Protein AF-A0A6G7VDX1-F1 (afdb_monomer_lite)

InterPro domains:
  IPR004640 Co-chaperone Hsc20 [PTHR14021] (3-166)
  IPR009073 Co-chaperone HscB, C-terminal oligomerisation domain [PF07743] (92-165)
  IPR036386 HscB, C-terminal domain superfamily [G3DSA:1.20.1280.20] (88-173)
  IPR036386 HscB, C-terminal domain superfamily [SSF47144] (92-167)
  IPR036869 Chaperone J-domain superfamily [G3DSA:1.10.287.110] (3-76)
  IPR036869 Chaperone J-domain superfamily [SSF46565] (4-72)

pLDDT: mean 74.27, std 23.2, range [27.19, 95.81]

Radius of gyration: 24.1 Å; chains: 1; bounding box: 50×83×62 Å

Organism: NCBI:txid2699430

Secondary structure (DSSP, 8-state):
----HHHHTTPPSSS---HHHHHHHHHHHHHHHHHHHTT---HHHHHHHHHHHHHHHHHHSHHHHHHHHHHHHHHTT--------S-TTHHHHHHHHHHHHHHHHHTSSSHHHHHHHHHHHHHHHHHHHHHHHHHHHTS--HHHHHHHHHHHHHHHHHHHHHHHHHHHHHHHTT--TT------S----SS----PPPTTGGGTGGGG-----------------

Foldseek 3Di:
DDDALCVLLVHDQFLDDDLVSLVVSLVVVLVVLVVVVVVDDDPVSVVVNVVSVVSSLLNNASLSSLVSSQVVCVVVVLDLDPPPPDDVCPVVVLVVVLVVQLVVLCPDPDSLVSLVVVLVVLLVVLLVLSVLLNVLRVDSHSVSSVVNVVSSVVNVSSVVSNVVSVVVSCVVVVVPPVCPDPPPHDPSDPDDPDDDDDPPVVVVPVPDDDDPDDDDDDDDDDDDD

Sequence (225 aa):
MCNNHFERFGLPVGFAIDDGLLTERYRTLVDAVRAEFARGEDDELVRALAQIDEAYRTLLDPLARAEYLFELYEAQGLSAQKGCDEPPGASLIEEMERQETLVAATNRSDPHAALSEFMTRLAERGAALDKTLHQLFADPSPHNLRAARAVVRQLQMLARCRREAEGRQAETLGVGTACRVAVAQVDWQVGSDAGLPGNEDCRAMIRGQPSINIAPKAGRGNASH

Structure (mmCIF, N/CA/C/O backbone):
data_AF-A0A6G7VDX1-F1
#
_entry.id   AF-A0A6G7VDX1-F1
#
loop_
_atom_site.group_PDB
_atom_site.id
_atom_site.type_symbol
_atom_site.label_atom_id
_atom_site.label_alt_id
_atom_site.label_comp_id
_atom_site.label_asym_id
_atom_site.label_entity_id
_atom_site.label_seq_id
_atom_site.pdbx_PDB_ins_code
_atom_site.Cartn_x
_atom_site.Cartn_y
_atom_site.Cartn_z
_atom_site.occupancy
_atom_site.B_iso_or_equiv
_atom_site.auth_seq_id
_atom_site.auth_comp_id
_atom_site.auth_asym_id
_atom_site.auth_atom_id
_atom_site.pdbx_PDB_model_num
ATOM 1 N N . MET A 1 1 ? -11.050 7.742 24.412 1.00 37.81 1 MET A N 1
ATOM 2 C CA . MET A 1 1 ? -10.540 6.363 24.269 1.00 37.81 1 MET A CA 1
ATOM 3 C C . MET A 1 1 ? -9.982 6.232 22.867 1.00 37.81 1 MET A C 1
ATOM 5 O O . MET A 1 1 ? -10.650 6.636 21.924 1.00 37.81 1 MET A O 1
ATOM 9 N N . CYS A 1 2 ? -8.730 5.806 22.743 1.00 47.00 2 CYS A N 1
ATOM 10 C CA . CYS A 1 2 ? -8.021 5.744 21.470 1.00 47.00 2 CYS A CA 1
ATOM 11 C C . CYS A 1 2 ? -8.414 4.447 20.755 1.00 47.00 2 CYS A C 1
ATOM 13 O O . CYS A 1 2 ? -7.697 3.458 20.862 1.00 47.00 2 CYS A O 1
ATOM 15 N N . ASN A 1 3 ? -9.580 4.429 20.102 1.00 72.56 3 ASN A N 1
ATOM 16 C CA . ASN A 1 3 ? -9.969 3.285 19.278 1.00 72.56 3 ASN A CA 1
ATOM 17 C C . ASN A 1 3 ? -8.951 3.105 18.151 1.00 72.56 3 ASN A C 1
ATOM 19 O O . ASN A 1 3 ? -8.556 4.079 17.497 1.00 72.56 3 ASN A O 1
ATOM 23 N N . ASN A 1 4 ? -8.562 1.855 17.931 1.00 88.88 4 ASN A N 1
ATOM 24 C CA . ASN A 1 4 ? -7.742 1.437 16.801 1.00 88.88 4 ASN A CA 1
ATOM 25 C C . ASN A 1 4 ? -8.390 1.905 15.474 1.00 88.88 4 ASN A C 1
ATOM 27 O O . ASN A 1 4 ? -9.613 2.051 15.398 1.00 88.88 4 ASN A O 1
ATOM 31 N N . HIS A 1 5 ? -7.602 2.157 14.421 1.00 93.06 5 HIS A N 1
ATOM 32 C CA . HIS A 1 5 ? -8.123 2.531 13.100 1.00 93.06 5 HIS A CA 1
ATOM 33 C C . HIS A 1 5 ? -9.212 1.565 12.603 1.00 93.06 5 HIS A C 1
ATOM 35 O O . HIS A 1 5 ? -10.245 2.025 12.122 1.00 93.06 5 HIS A O 1
ATOM 41 N N . PHE A 1 6 ? -9.048 0.251 12.793 1.00 93.56 6 PHE A N 1
ATOM 42 C CA . PHE A 1 6 ? -10.060 -0.743 12.410 1.00 93.56 6 PHE A CA 1
ATOM 43 C C . PHE A 1 6 ? -11.369 -0.567 13.190 1.00 93.56 6 PHE A C 1
ATOM 45 O O . PHE A 1 6 ? -12.447 -0.513 12.601 1.00 93.56 6 PHE A O 1
ATOM 52 N N . GLU A 1 7 ? -11.279 -0.397 14.510 1.00 92.44 7 GLU A N 1
ATOM 53 C CA . GLU A 1 7 ? -12.436 -0.199 15.390 1.00 92.44 7 GLU A CA 1
ATOM 54 C C . GLU A 1 7 ? -13.182 1.098 15.075 1.00 92.44 7 GLU A C 1
ATOM 56 O O . GLU A 1 7 ? -14.409 1.136 15.152 1.00 92.44 7 GLU A O 1
ATOM 61 N N . ARG A 1 8 ? -12.460 2.156 14.682 1.00 90.88 8 ARG A N 1
ATOM 62 C CA . ARG A 1 8 ? -13.053 3.439 14.279 1.00 90.88 8 ARG A CA 1
ATOM 63 C C . ARG A 1 8 ? -13.998 3.280 13.091 1.00 90.88 8 ARG A C 1
ATOM 65 O O . ARG A 1 8 ? -15.048 3.914 13.066 1.00 90.88 8 ARG A O 1
ATOM 72 N N . PHE A 1 9 ? -13.648 2.416 12.144 1.00 92.69 9 PHE A N 1
ATOM 73 C CA . PHE A 1 9 ? -14.517 2.072 11.025 1.00 92.69 9 PHE A CA 1
ATOM 74 C C . PHE A 1 9 ? -15.334 0.808 11.287 1.00 92.69 9 PHE A C 1
ATOM 76 O O . PHE A 1 9 ? -15.964 0.332 10.361 1.00 92.69 9 PHE A O 1
ATOM 83 N N . GLY A 1 10 ? -15.336 0.220 12.488 1.00 91.12 10 GLY A N 1
ATOM 84 C CA . GLY A 1 10 ? -16.047 -1.031 12.787 1.00 91.12 10 GLY A CA 1
ATOM 85 C C . GLY A 1 10 ? -15.623 -2.233 11.927 1.00 91.12 10 GLY A C 1
ATOM 86 O O . GLY A 1 10 ? -16.443 -3.116 11.660 1.00 91.12 10 GLY A O 1
ATOM 87 N N . LEU A 1 11 ? -14.402 -2.227 11.390 1.00 92.88 11 LEU A N 1
ATOM 88 C CA . LEU A 1 11 ? -13.858 -3.289 10.542 1.00 92.88 11 LEU A CA 1
ATOM 89 C C . LEU A 1 11 ? -13.135 -4.342 11.397 1.00 92.88 11 LEU A C 1
ATOM 91 O O . LEU A 1 11 ? -12.590 -4.000 12.449 1.00 92.88 11 LEU A O 1
ATOM 95 N N . PRO A 1 12 ? -13.106 -5.617 10.967 1.00 92.19 12 PRO A N 1
ATOM 96 C CA . PRO A 1 12 ? -12.268 -6.616 11.617 1.00 92.19 12 PRO A CA 1
ATOM 97 C C . PRO A 1 12 ? -10.788 -6.249 11.451 1.00 92.19 12 PRO A C 1
ATOM 99 O O . PRO A 1 12 ? -10.371 -5.775 10.395 1.00 92.19 12 PRO A O 1
ATOM 102 N N . VAL A 1 13 ? -9.989 -6.486 12.493 1.00 92.31 13 VAL A N 1
ATOM 103 C CA . VAL A 1 13 ? -8.534 -6.299 12.427 1.00 92.31 13 VAL A CA 1
ATOM 104 C C . VAL A 1 13 ? -7.948 -7.367 11.508 1.00 92.31 13 VAL A C 1
ATOM 106 O O . VAL A 1 13 ? -8.054 -8.559 11.789 1.00 92.31 13 VAL A O 1
ATOM 109 N N . GLY A 1 14 ? -7.329 -6.940 10.411 1.00 92.44 14 GLY A N 1
ATOM 110 C CA . GLY A 1 14 ? -6.733 -7.844 9.437 1.00 92.44 14 GLY A CA 1
ATOM 111 C C . GLY A 1 14 ? -6.180 -7.108 8.225 1.00 92.44 14 GLY A C 1
ATOM 112 O O . GLY A 1 14 ? -6.467 -5.934 8.003 1.00 92.44 14 GLY A O 1
ATOM 113 N N . PHE A 1 15 ? -5.358 -7.801 7.439 1.00 93.88 15 PHE A N 1
ATOM 114 C CA . PHE A 1 15 ? -4.790 -7.226 6.218 1.00 93.88 15 PHE A CA 1
ATOM 115 C C . PHE A 1 15 ? -5.804 -7.207 5.067 1.00 93.88 15 PHE A C 1
ATOM 117 O O . PHE A 1 15 ? -5.880 -6.235 4.316 1.00 93.88 15 PHE A O 1
ATOM 124 N N . ALA A 1 16 ? -6.618 -8.261 4.959 1.00 92.94 16 ALA A N 1
ATOM 125 C CA . ALA A 1 16 ? -7.735 -8.315 4.027 1.00 92.94 16 ALA A CA 1
ATOM 126 C C . ALA A 1 16 ? -8.903 -7.480 4.570 1.00 92.94 16 ALA A C 1
ATOM 128 O O . ALA A 1 16 ? -9.555 -7.880 5.536 1.00 92.94 16 ALA A O 1
ATOM 129 N N . ILE A 1 17 ? -9.156 -6.331 3.944 1.00 91.69 17 ILE A N 1
ATOM 130 C CA . ILE A 1 17 ? -10.327 -5.491 4.207 1.00 91.69 17 ILE A CA 1
ATOM 131 C C . ILE A 1 17 ? -11.097 -5.275 2.906 1.00 91.69 17 ILE A C 1
ATOM 133 O O . ILE A 1 17 ? -10.541 -5.405 1.818 1.00 91.69 17 ILE A O 1
ATOM 137 N N . ASP A 1 18 ? -12.373 -4.939 3.040 1.00 92.19 18 ASP A N 1
ATOM 138 C CA . ASP A 1 18 ? -13.199 -4.478 1.931 1.00 92.19 18 ASP A CA 1
ATOM 139 C C . ASP A 1 18 ? -13.019 -2.960 1.780 1.00 92.19 18 ASP A C 1
ATOM 141 O O . ASP A 1 18 ? -13.504 -2.184 2.610 1.00 92.19 18 ASP A O 1
ATOM 145 N N . ASP A 1 19 ? -12.285 -2.543 0.746 1.00 90.56 19 ASP A N 1
ATOM 146 C CA . ASP A 1 19 ? -12.008 -1.128 0.480 1.00 90.56 19 ASP A CA 1
ATOM 147 C C . ASP A 1 19 ? -13.299 -0.343 0.177 1.00 90.56 19 ASP A C 1
ATOM 149 O O . ASP A 1 19 ? -13.426 0.816 0.572 1.00 90.56 19 ASP A O 1
ATOM 153 N N . GLY A 1 20 ? -14.295 -0.976 -0.456 1.00 93.00 20 GLY A N 1
ATOM 154 C CA . GLY A 1 20 ? -15.589 -0.353 -0.739 1.00 93.00 20 GLY A CA 1
ATOM 155 C C . GLY A 1 20 ? -16.350 -0.038 0.547 1.00 93.00 20 GLY A C 1
ATOM 156 O O . GLY A 1 20 ? -16.821 1.087 0.742 1.00 93.00 20 GLY A O 1
ATOM 157 N N . LEU A 1 21 ? -16.387 -1.003 1.468 1.00 93.88 21 LEU A N 1
ATOM 158 C CA . LEU A 1 21 ? -16.965 -0.816 2.798 1.00 93.88 21 LEU A CA 1
ATOM 159 C C . LEU A 1 21 ? -16.190 0.227 3.618 1.00 93.88 21 LEU A C 1
ATOM 161 O O . LEU A 1 21 ? -16.799 1.037 4.319 1.00 93.88 21 LEU A O 1
ATOM 165 N N . LEU A 1 22 ? -14.854 0.244 3.536 1.00 94.38 22 LEU A N 1
ATOM 166 C CA . LEU A 1 22 ? -14.030 1.266 4.189 1.00 94.38 22 LEU A CA 1
ATOM 167 C C . LEU A 1 22 ? -14.395 2.670 3.686 1.00 94.38 22 LEU A C 1
ATOM 169 O O . LEU A 1 22 ? -14.627 3.570 4.498 1.00 94.38 22 LEU A O 1
ATOM 173 N N . THR A 1 23 ? -14.488 2.861 2.367 1.00 94.56 23 THR A N 1
ATOM 174 C CA . THR A 1 23 ? -14.855 4.148 1.761 1.00 94.56 23 THR A CA 1
ATOM 175 C C . THR A 1 23 ? -16.269 4.580 2.151 1.00 94.56 23 THR A C 1
ATOM 177 O O . THR A 1 23 ? -16.478 5.750 2.480 1.00 94.56 23 THR A O 1
ATOM 180 N N . GLU A 1 24 ? -17.242 3.667 2.172 1.00 95.81 24 GLU A N 1
ATOM 181 C CA . GLU A 1 24 ? -18.610 3.963 2.619 1.00 95.81 24 GLU A CA 1
ATOM 182 C C . GLU A 1 24 ? -18.636 4.471 4.072 1.00 95.81 24 GLU A C 1
ATOM 184 O O . GLU A 1 24 ? -19.228 5.515 4.381 1.00 95.81 24 GLU A O 1
ATOM 189 N N . ARG A 1 25 ? -17.942 3.763 4.970 1.00 94.62 25 ARG A N 1
ATOM 190 C CA . ARG A 1 25 ? -17.885 4.106 6.397 1.00 94.62 25 ARG A CA 1
ATOM 191 C C . ARG A 1 25 ? -17.124 5.402 6.649 1.00 94.62 25 ARG A C 1
ATOM 193 O O . ARG A 1 25 ? -17.542 6.194 7.491 1.00 94.62 25 ARG A O 1
ATOM 200 N N . TYR A 1 26 ? -16.060 5.654 5.890 1.00 94.81 26 TYR A N 1
ATOM 201 C CA . TYR A 1 26 ? -15.339 6.924 5.913 1.00 94.81 26 TYR A CA 1
ATOM 202 C C . TYR A 1 26 ? -16.252 8.103 5.566 1.00 94.81 26 TYR A C 1
ATOM 204 O O . TYR A 1 26 ? -16.331 9.057 6.340 1.00 94.81 26 TYR A O 1
ATOM 212 N N . ARG A 1 27 ? -16.998 8.020 4.456 1.00 94.69 27 ARG A N 1
ATOM 213 C CA . ARG A 1 27 ? -17.913 9.093 4.027 1.00 94.69 27 ARG A CA 1
ATOM 214 C C . ARG A 1 27 ? -18.982 9.369 5.078 1.00 94.69 27 ARG A C 1
ATOM 216 O O . ARG A 1 27 ? -19.164 10.516 5.470 1.00 94.69 27 ARG A O 1
ATOM 223 N N . THR A 1 28 ? -19.600 8.312 5.603 1.00 94.19 28 THR A N 1
ATOM 224 C CA . THR A 1 28 ? -20.625 8.412 6.654 1.00 94.19 28 THR A CA 1
ATOM 225 C C . THR A 1 28 ? -20.100 9.131 7.903 1.00 94.19 28 THR A C 1
ATOM 227 O O . THR A 1 28 ? -20.775 10.004 8.449 1.00 94.19 28 THR A O 1
ATOM 230 N N . LEU A 1 29 ? -18.882 8.802 8.349 1.00 92.25 29 LEU A N 1
ATOM 231 C CA . LEU A 1 29 ? -18.254 9.443 9.509 1.00 92.25 29 LEU A CA 1
ATOM 232 C C . LEU A 1 29 ? -17.898 10.910 9.246 1.00 92.25 29 LEU A C 1
ATOM 234 O O . LEU A 1 29 ? -18.160 11.763 10.093 1.00 92.25 29 LEU A O 1
ATOM 238 N N . VAL A 1 30 ? -17.319 11.217 8.083 1.00 92.56 30 VAL A N 1
ATOM 239 C CA . VAL A 1 30 ? -16.964 12.593 7.712 1.00 92.56 30 VAL A CA 1
ATOM 240 C C . VAL A 1 30 ? -18.208 13.472 7.604 1.00 92.56 30 VAL A C 1
ATOM 242 O O . VAL A 1 30 ? -18.195 14.594 8.108 1.00 92.56 30 VAL A O 1
ATOM 245 N N . ASP A 1 31 ? -19.290 12.972 7.005 1.00 92.06 31 ASP A N 1
ATOM 246 C CA . ASP A 1 31 ? -20.542 13.717 6.860 1.00 92.06 31 ASP A CA 1
ATOM 247 C C . ASP A 1 31 ? -21.194 14.007 8.218 1.00 92.06 31 ASP A C 1
ATOM 249 O O . ASP A 1 31 ? -21.654 15.127 8.449 1.00 92.06 31 ASP A O 1
ATOM 253 N N . ALA A 1 32 ? -21.157 13.052 9.153 1.00 90.25 32 ALA A N 1
ATOM 254 C CA . ALA A 1 32 ? -21.626 13.270 10.520 1.00 90.25 32 ALA A CA 1
ATOM 255 C C . ALA A 1 32 ? -20.833 14.383 11.227 1.00 90.25 32 ALA A C 1
ATOM 257 O O . ALA A 1 32 ? -21.425 15.298 11.796 1.00 90.25 32 ALA A O 1
ATOM 258 N N . VAL A 1 33 ? -19.497 14.359 11.144 1.00 88.12 33 VAL A N 1
ATOM 259 C CA . VAL A 1 33 ? -18.650 15.389 11.774 1.00 88.12 33 VAL A CA 1
ATOM 260 C C . VAL A 1 33 ? -18.827 16.753 11.094 1.00 88.12 33 VAL A C 1
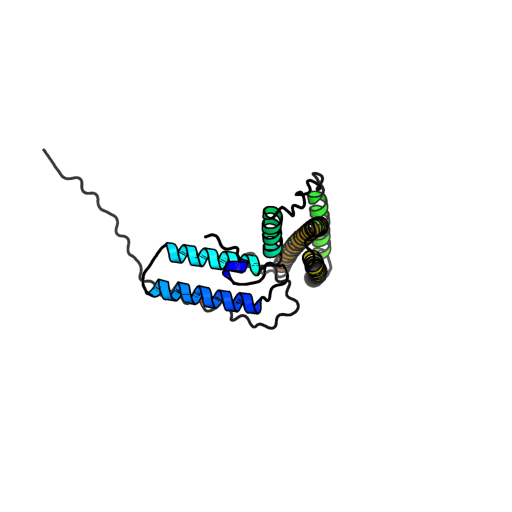ATOM 262 O O . VAL A 1 33 ? -18.902 17.775 11.774 1.00 88.12 33 VAL A O 1
ATOM 265 N N . ARG A 1 34 ? -18.961 16.794 9.762 1.00 86.12 34 ARG A N 1
ATOM 266 C CA . ARG A 1 34 ? -19.257 18.030 9.014 1.00 86.12 34 ARG A CA 1
ATOM 267 C C . ARG A 1 34 ? -20.621 18.623 9.371 1.00 86.12 34 ARG A C 1
ATOM 269 O O . ARG A 1 34 ? -20.750 19.843 9.429 1.00 86.12 34 ARG A O 1
ATOM 276 N N . ALA A 1 35 ? -21.630 17.792 9.622 1.00 87.62 35 ALA A N 1
ATOM 277 C CA . ALA A 1 35 ? -22.936 18.265 10.071 1.00 87.62 35 ALA A CA 1
ATOM 278 C C . ALA A 1 35 ? -22.863 18.919 11.464 1.00 87.62 35 ALA A C 1
ATOM 280 O O . ALA A 1 35 ? -23.539 19.921 11.698 1.00 87.62 35 ALA A O 1
ATOM 281 N N . GLU A 1 36 ? -22.012 18.410 12.362 1.00 84.12 36 GLU A N 1
ATOM 282 C CA . GLU A 1 36 ? -21.755 19.047 13.663 1.00 84.12 36 GLU A CA 1
ATOM 283 C C . GLU A 1 36 ? -20.999 20.375 13.519 1.00 84.12 36 GLU A C 1
ATOM 285 O O . GLU A 1 36 ? -21.343 21.341 14.195 1.00 84.12 36 GLU A O 1
ATOM 290 N N . PHE A 1 37 ? -20.062 20.485 12.571 1.00 79.31 37 PHE A N 1
ATOM 291 C CA . PHE A 1 37 ? -19.400 21.760 12.248 1.00 79.31 37 PHE A CA 1
ATOM 292 C C . PHE A 1 37 ? -20.383 22.869 11.858 1.00 79.31 37 PHE A C 1
ATOM 294 O O . PHE A 1 37 ? -20.173 24.035 12.180 1.00 79.31 37 PHE A O 1
ATOM 301 N N . ALA A 1 38 ? -21.481 22.526 11.179 1.00 76.06 38 ALA A N 1
ATOM 302 C CA . ALA A 1 38 ? -22.504 23.506 10.817 1.00 76.06 38 ALA A CA 1
ATOM 303 C C . ALA A 1 38 ? -23.259 24.066 12.041 1.00 76.06 38 ALA A C 1
ATOM 305 O O . ALA A 1 38 ? -23.943 25.084 11.924 1.00 76.06 38 ALA A O 1
ATOM 306 N N . ARG A 1 39 ? -23.148 23.419 13.212 1.00 77.50 39 ARG A N 1
ATOM 307 C CA . ARG A 1 39 ? -23.747 23.860 14.482 1.00 77.50 39 ARG A CA 1
ATOM 308 C C . ARG A 1 39 ? -22.812 24.748 15.315 1.00 77.50 39 ARG A C 1
ATOM 310 O O . ARG A 1 39 ? -23.289 25.372 16.261 1.00 77.50 39 ARG A O 1
ATOM 317 N N . GLY A 1 40 ? -21.529 24.844 14.956 1.00 73.94 40 GLY A N 1
ATOM 318 C CA . GLY A 1 40 ? -20.529 25.703 15.595 1.00 73.94 40 GLY A CA 1
ATOM 319 C C . GLY A 1 40 ? -19.097 25.329 15.194 1.00 73.94 40 GLY A C 1
ATOM 320 O O . GLY A 1 40 ? -18.815 24.173 14.885 1.00 73.94 40 GLY A O 1
ATOM 321 N N . GLU A 1 41 ? -18.186 26.304 15.197 1.00 68.94 41 GLU A N 1
ATOM 322 C CA . GLU A 1 41 ? -16.758 26.058 14.961 1.00 68.94 41 GLU A CA 1
ATOM 323 C C . GLU A 1 41 ? -16.090 25.558 16.248 1.00 68.94 41 GLU A C 1
ATOM 325 O O . GLU A 1 41 ? -16.123 26.239 17.274 1.00 68.94 41 GLU A O 1
ATOM 330 N N . ASP A 1 42 ? -15.484 24.370 16.185 1.00 82.12 42 ASP A N 1
ATOM 331 C CA . ASP A 1 42 ? -14.775 23.751 17.304 1.00 82.12 42 ASP A CA 1
ATOM 332 C C . ASP A 1 42 ? -13.471 23.098 16.815 1.00 82.12 42 ASP A C 1
ATOM 334 O O . ASP A 1 42 ? -13.465 22.256 15.908 1.00 82.12 42 ASP A O 1
ATOM 338 N N . ASP A 1 43 ? -12.350 23.473 17.434 1.00 83.81 43 ASP A N 1
ATOM 339 C CA . ASP A 1 43 ? -11.030 22.890 17.178 1.00 83.81 43 ASP A CA 1
ATOM 340 C C . ASP A 1 43 ? -11.006 21.368 17.420 1.00 83.81 43 ASP A C 1
ATOM 342 O O . ASP A 1 43 ? -10.197 20.647 16.826 1.00 83.81 43 ASP A O 1
ATOM 346 N N . GLU A 1 44 ? -11.877 20.847 18.289 1.00 84.75 44 GLU A N 1
ATOM 347 C CA . GLU A 1 44 ? -12.035 19.409 18.513 1.00 84.75 44 GLU A CA 1
ATOM 348 C C . GLU A 1 44 ? -12.555 18.681 17.274 1.00 84.75 44 GLU A C 1
ATOM 350 O O . GLU A 1 44 ? -12.053 17.600 16.950 1.00 84.75 44 GLU A O 1
ATOM 355 N N . LEU A 1 45 ? -13.483 19.285 16.531 1.00 85.62 45 LEU A N 1
ATOM 356 C CA . LEU A 1 45 ? -14.032 18.689 15.315 1.00 85.62 45 LEU A CA 1
ATOM 357 C C . LEU A 1 45 ? -12.988 18.663 14.187 1.00 85.62 45 LEU A C 1
ATOM 359 O O . LEU A 1 45 ? -12.914 17.683 13.441 1.00 85.62 45 LEU A O 1
ATOM 363 N N . VAL A 1 46 ? -12.115 19.679 14.098 1.00 87.38 46 VAL A N 1
ATOM 364 C CA . VAL A 1 46 ? -10.996 19.693 13.130 1.00 87.38 46 VAL A CA 1
ATOM 365 C C . V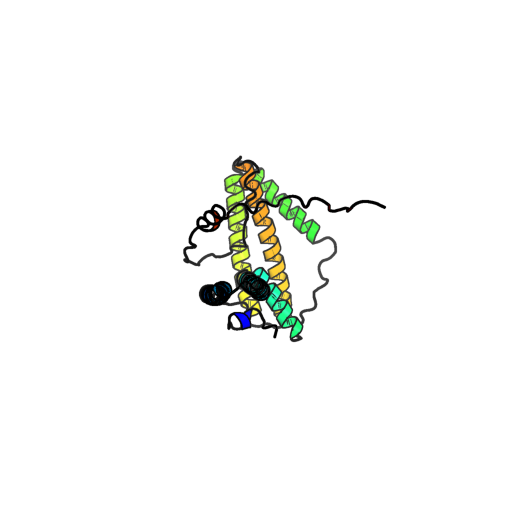AL A 1 46 ? -10.044 18.536 13.427 1.00 87.38 46 VAL A C 1
ATOM 367 O O . VAL A 1 46 ? -9.674 17.773 12.531 1.00 87.38 46 VAL A O 1
ATOM 370 N N . ARG A 1 47 ? -9.673 18.370 14.704 1.00 89.19 47 ARG A N 1
ATOM 371 C CA . ARG A 1 47 ? -8.821 17.258 15.149 1.00 89.19 47 ARG A CA 1
ATOM 372 C C . ARG A 1 47 ? -9.475 15.904 14.880 1.00 89.19 47 ARG A C 1
ATOM 374 O O . ARG A 1 47 ? -8.782 14.975 14.469 1.00 89.19 47 ARG A O 1
ATOM 381 N N . ALA A 1 48 ? -10.787 15.785 15.076 1.00 87.88 48 ALA A N 1
ATOM 382 C CA . ALA A 1 48 ? -11.523 14.556 14.802 1.00 87.88 48 ALA A CA 1
ATOM 383 C C . ALA A 1 48 ? -11.474 14.178 13.313 1.00 87.88 48 ALA A C 1
ATOM 385 O O . ALA A 1 48 ? -11.136 13.034 13.001 1.00 87.88 48 ALA A O 1
ATOM 386 N N . LEU A 1 49 ? -11.728 15.130 12.404 1.00 89.94 49 LEU A N 1
ATOM 387 C CA . LEU A 1 49 ? -11.620 14.911 10.955 1.00 89.94 49 LEU A CA 1
ATOM 388 C C . LEU A 1 49 ? -10.211 14.476 10.551 1.00 89.94 49 LEU A C 1
ATOM 390 O O . LEU A 1 49 ? -10.065 13.483 9.845 1.00 89.94 49 LEU A O 1
ATOM 394 N N . ALA A 1 50 ? -9.176 15.153 11.057 1.00 90.75 50 ALA A N 1
ATOM 395 C CA . ALA A 1 50 ? -7.791 14.793 10.760 1.00 90.75 50 ALA A CA 1
ATOM 396 C C . ALA A 1 50 ? -7.459 13.351 11.188 1.00 90.75 50 ALA A C 1
ATOM 398 O O . ALA A 1 50 ? -6.804 12.620 10.451 1.00 90.75 50 ALA A O 1
ATOM 399 N N . GLN A 1 51 ? -7.951 12.908 12.349 1.00 91.00 51 GLN A N 1
ATOM 400 C CA . GLN A 1 51 ? -7.756 11.527 12.799 1.00 91.00 51 GLN A CA 1
ATOM 401 C C . GLN A 1 51 ? -8.556 10.502 11.977 1.00 91.00 51 GLN A C 1
ATOM 403 O O . GLN A 1 51 ? -8.117 9.362 11.841 1.00 91.00 51 GLN A O 1
ATOM 408 N N . ILE A 1 52 ? -9.748 10.862 11.483 1.00 92.38 52 ILE A N 1
ATOM 409 C CA . ILE A 1 52 ? -10.541 9.996 10.593 1.00 92.38 52 ILE A CA 1
ATOM 410 C C . ILE A 1 52 ? -9.821 9.843 9.251 1.00 92.38 52 ILE A C 1
ATOM 412 O O . ILE A 1 52 ? -9.672 8.722 8.773 1.00 92.38 52 ILE A O 1
ATOM 416 N N . ASP A 1 53 ? -9.335 10.947 8.685 1.00 93.44 53 ASP A N 1
ATOM 417 C CA . ASP A 1 53 ? -8.563 10.958 7.444 1.00 93.44 53 ASP A CA 1
ATOM 418 C C . ASP A 1 53 ? -7.288 10.125 7.556 1.00 93.44 53 ASP A C 1
ATOM 420 O O . ASP A 1 53 ? -6.978 9.357 6.650 1.00 93.44 53 ASP A O 1
ATOM 424 N N . GLU A 1 54 ? -6.560 10.255 8.665 1.00 93.69 54 GLU A N 1
ATOM 425 C CA . GLU A 1 54 ? -5.351 9.471 8.903 1.00 93.69 54 GLU A CA 1
ATOM 426 C C . GLU A 1 54 ? -5.666 7.976 8.967 1.00 93.69 54 GLU A C 1
ATOM 428 O O . GLU A 1 54 ? -5.077 7.184 8.237 1.00 93.69 54 GLU A O 1
ATOM 433 N N . ALA A 1 55 ? -6.666 7.591 9.764 1.00 94.19 55 ALA A N 1
ATOM 434 C CA . ALA A 1 55 ? -7.095 6.201 9.853 1.00 94.19 55 ALA A CA 1
ATOM 435 C C . ALA A 1 55 ? -7.526 5.653 8.481 1.00 94.19 55 ALA A C 1
ATOM 437 O O . ALA A 1 55 ? -7.199 4.520 8.137 1.00 94.19 55 ALA A O 1
ATOM 438 N N . TYR A 1 56 ? -8.242 6.456 7.688 1.00 95.06 56 TYR A N 1
ATOM 439 C CA . TYR A 1 56 ? -8.667 6.073 6.346 1.00 95.06 56 TYR A CA 1
ATOM 440 C C . TYR A 1 56 ? -7.475 5.870 5.411 1.00 95.06 56 TYR A C 1
ATOM 442 O O . TYR A 1 56 ? -7.388 4.827 4.774 1.00 95.06 56 TYR A O 1
ATOM 450 N N . ARG A 1 57 ? -6.530 6.819 5.354 1.00 94.44 57 ARG A N 1
ATOM 451 C CA . ARG A 1 57 ? -5.339 6.714 4.494 1.00 94.44 57 ARG A CA 1
ATOM 452 C C . ARG A 1 57 ? -4.474 5.513 4.868 1.00 94.44 57 ARG A C 1
ATOM 454 O O . ARG A 1 57 ? -4.054 4.789 3.968 1.00 94.44 57 ARG A O 1
ATOM 461 N N . THR A 1 58 ? -4.273 5.281 6.164 1.00 94.62 58 THR A N 1
ATOM 462 C CA . THR A 1 58 ? -3.496 4.147 6.681 1.00 94.62 58 THR A CA 1
ATOM 463 C C . THR A 1 58 ? -4.136 2.813 6.332 1.00 94.62 58 THR A C 1
ATOM 465 O O . THR A 1 58 ? -3.437 1.887 5.939 1.00 94.62 58 THR A O 1
ATOM 468 N N . LEU A 1 59 ? -5.461 2.693 6.451 1.00 94.56 59 LEU A N 1
ATOM 469 C CA . LEU A 1 59 ? -6.143 1.460 6.067 1.00 94.56 59 LEU A CA 1
ATOM 470 C C . LEU A 1 59 ? -6.269 1.313 4.552 1.00 94.56 59 LEU A C 1
ATOM 472 O O . LEU A 1 59 ? -6.252 0.189 4.076 1.00 94.56 59 LEU A O 1
ATOM 476 N N . LEU A 1 60 ? -6.366 2.394 3.783 1.00 93.19 60 LEU A N 1
ATOM 477 C CA . LEU A 1 60 ? -6.503 2.313 2.332 1.00 93.19 60 LEU A CA 1
ATOM 478 C C . LEU A 1 60 ? -5.206 1.842 1.659 1.00 93.19 60 LEU A C 1
ATOM 480 O O . LEU A 1 60 ? -5.263 0.968 0.805 1.00 93.19 60 LEU A O 1
ATOM 484 N N . ASP A 1 61 ? -4.044 2.368 2.060 1.00 91.12 61 ASP A N 1
ATOM 485 C CA . ASP A 1 61 ? -2.749 1.948 1.505 1.00 91.12 61 ASP A CA 1
ATOM 486 C C . ASP A 1 61 ? -2.310 0.588 2.085 1.00 91.12 61 ASP A C 1
ATOM 488 O O . ASP A 1 61 ? -2.063 0.504 3.291 1.00 91.12 61 ASP A O 1
ATOM 492 N N . PRO A 1 62 ? -2.149 -0.476 1.271 1.00 91.50 62 PRO A N 1
ATOM 493 C CA . PRO A 1 62 ? -1.709 -1.783 1.754 1.00 91.50 62 PRO A CA 1
ATOM 494 C C . PRO A 1 62 ? -0.373 -1.742 2.509 1.00 91.50 62 PRO A C 1
ATOM 496 O O . PRO A 1 62 ? -0.194 -2.478 3.479 1.00 91.50 62 PRO A O 1
ATOM 499 N N . LEU A 1 63 ? 0.571 -0.876 2.124 1.00 91.31 63 LEU A N 1
ATOM 500 C CA . LEU A 1 63 ? 1.859 -0.786 2.820 1.00 91.31 63 LEU A CA 1
ATOM 501 C C . LEU A 1 63 ? 1.707 -0.159 4.203 1.00 91.31 63 LEU A C 1
ATOM 503 O O . LEU A 1 63 ? 2.187 -0.734 5.182 1.00 91.31 63 LEU A O 1
ATOM 507 N N . ALA A 1 64 ? 0.992 0.963 4.294 1.00 92.12 64 ALA A N 1
ATOM 508 C CA . ALA A 1 64 ? 0.703 1.605 5.574 1.00 92.12 64 ALA A CA 1
ATOM 509 C C . ALA A 1 64 ? -0.131 0.684 6.481 1.00 92.12 64 ALA A C 1
ATOM 511 O O . ALA A 1 64 ? 0.143 0.558 7.675 1.00 92.12 64 ALA A O 1
ATOM 512 N N . ARG A 1 65 ? -1.091 -0.045 5.903 1.00 95.38 65 ARG A N 1
ATOM 513 C CA . ARG A 1 65 ? -1.915 -1.039 6.598 1.00 95.38 65 ARG A CA 1
ATOM 514 C C . ARG A 1 65 ? -1.070 -2.173 7.170 1.00 95.38 65 ARG A C 1
ATOM 516 O O . ARG A 1 65 ? -1.283 -2.568 8.315 1.00 95.38 65 ARG A O 1
ATOM 523 N N . ALA A 1 66 ? -0.117 -2.700 6.400 1.00 94.00 66 ALA A N 1
ATOM 524 C CA . ALA A 1 66 ? 0.792 -3.744 6.864 1.00 94.00 66 ALA A CA 1
ATOM 525 C C . ALA A 1 66 ? 1.683 -3.251 8.014 1.00 94.00 66 ALA A C 1
ATOM 527 O O . ALA A 1 66 ? 1.836 -3.959 9.010 1.00 94.00 66 ALA A O 1
ATOM 528 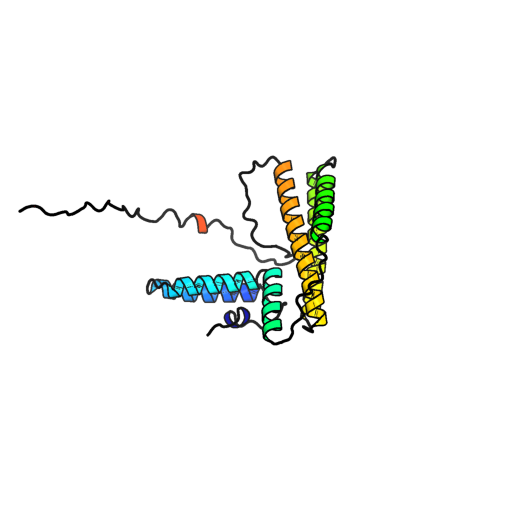N N . GLU A 1 67 ? 2.237 -2.040 7.904 1.00 92.56 67 GLU A N 1
ATOM 529 C CA . GLU A 1 67 ? 3.034 -1.424 8.970 1.00 92.56 67 GLU A CA 1
ATOM 530 C C . GLU A 1 67 ? 2.222 -1.240 10.251 1.00 92.56 67 GLU A C 1
ATOM 532 O O . GLU A 1 67 ? 2.653 -1.685 11.317 1.00 92.56 67 GLU A O 1
ATOM 537 N N . TYR A 1 68 ? 1.010 -0.703 10.129 1.00 94.38 68 TYR A N 1
ATOM 538 C CA . TYR A 1 68 ? 0.098 -0.534 11.252 1.00 94.38 68 TYR A CA 1
ATOM 539 C C . TYR A 1 68 ? -0.266 -1.869 11.916 1.00 94.38 68 TYR A C 1
ATOM 541 O O . TYR A 1 68 ? -0.247 -1.997 13.140 1.00 94.38 68 TYR A O 1
ATOM 549 N N . LEU A 1 69 ? -0.540 -2.910 11.126 1.00 93.44 69 LEU A N 1
ATOM 550 C CA . LEU A 1 69 ? -0.786 -4.253 11.652 1.00 93.44 69 LEU A CA 1
ATOM 551 C C . LEU A 1 69 ? 0.412 -4.808 12.421 1.00 93.44 69 LEU A C 1
ATOM 553 O O . LEU A 1 69 ? 0.219 -5.453 13.451 1.00 93.44 69 LEU A O 1
ATOM 557 N N . PHE A 1 70 ? 1.642 -4.555 11.969 1.00 92.12 70 PHE A N 1
ATOM 558 C CA . PHE A 1 70 ? 2.818 -4.968 12.727 1.00 92.12 70 PHE A CA 1
ATOM 559 C C . PHE A 1 70 ? 2.880 -4.299 14.100 1.00 92.12 70 PHE A C 1
ATOM 561 O O . PHE A 1 70 ? 3.167 -4.986 15.076 1.00 92.12 70 PHE A O 1
ATOM 568 N N . GLU A 1 71 ? 2.577 -3.003 14.193 1.00 91.44 71 GLU A N 1
ATOM 569 C CA . GLU A 1 71 ? 2.524 -2.289 15.476 1.00 91.44 71 GLU A CA 1
ATOM 570 C C . GLU A 1 71 ? 1.464 -2.888 16.410 1.00 91.44 71 GLU A C 1
ATOM 572 O O . GLU A 1 71 ? 1.720 -3.100 17.597 1.00 91.44 71 GLU A O 1
ATOM 577 N N . LEU A 1 72 ? 0.291 -3.232 15.867 1.00 91.75 72 LEU A N 1
ATOM 578 C CA . LEU A 1 72 ? -0.785 -3.868 16.628 1.00 91.75 72 LEU A CA 1
ATOM 579 C C . LEU A 1 72 ? -0.397 -5.256 17.147 1.00 91.75 72 LEU A C 1
ATOM 581 O O . LEU A 1 72 ? -0.633 -5.559 18.317 1.00 91.75 72 LEU A O 1
ATOM 585 N N . TYR A 1 73 ? 0.202 -6.097 16.303 1.00 90.00 73 TYR A N 1
ATOM 586 C CA . TYR A 1 73 ? 0.637 -7.435 16.706 1.00 90.00 73 TYR A CA 1
ATOM 587 C C . TYR A 1 73 ? 1.800 -7.377 17.705 1.00 90.00 73 TYR A C 1
ATOM 589 O O . TYR A 1 73 ? 1.820 -8.139 18.673 1.00 90.00 73 TYR A O 1
ATOM 597 N N . GLU A 1 74 ? 2.729 -6.433 17.546 1.00 86.50 74 GLU A N 1
ATOM 598 C CA . GLU A 1 74 ? 3.799 -6.193 18.519 1.00 86.50 74 GLU A CA 1
ATOM 599 C C . GLU A 1 74 ? 3.253 -5.767 19.884 1.00 86.50 74 GLU A C 1
ATOM 601 O O . GLU A 1 74 ? 3.685 -6.310 20.903 1.00 86.50 74 GLU A O 1
ATOM 606 N N . ALA A 1 75 ? 2.265 -4.869 19.915 1.00 85.56 75 ALA A N 1
ATOM 607 C CA . ALA A 1 75 ? 1.603 -4.450 21.150 1.00 85.56 75 ALA A CA 1
ATOM 608 C C . ALA A 1 75 ? 0.872 -5.607 21.862 1.00 85.56 75 ALA A C 1
ATOM 610 O O . ALA A 1 75 ? 0.725 -5.586 23.083 1.00 85.56 75 ALA A O 1
ATOM 611 N N . GLN A 1 76 ? 0.453 -6.636 21.119 1.00 84.81 76 GLN A N 1
ATOM 612 C CA . GLN A 1 76 ? -0.165 -7.860 21.647 1.00 84.81 76 GLN A CA 1
ATOM 613 C C . GLN A 1 76 ? 0.857 -8.934 22.061 1.00 84.81 76 GLN A C 1
ATOM 615 O O . GLN A 1 76 ? 0.474 -10.028 22.472 1.00 84.81 76 GLN A O 1
ATOM 620 N N . GLY A 1 77 ? 2.160 -8.651 21.962 1.00 79.38 77 GLY A N 1
ATOM 621 C CA . GLY A 1 77 ? 3.226 -9.595 22.304 1.00 79.38 77 GLY A CA 1
ATOM 622 C C . GLY A 1 77 ? 3.577 -10.589 21.192 1.00 79.38 77 GLY A C 1
ATOM 623 O O . GLY A 1 77 ? 4.446 -11.437 21.392 1.00 79.38 77 GLY A O 1
ATOM 624 N N . LEU A 1 78 ? 2.985 -10.463 19.999 1.00 75.25 78 LEU A N 1
ATOM 625 C CA . LEU A 1 78 ? 3.343 -11.226 18.796 1.00 75.25 78 LEU A CA 1
ATOM 626 C C . LEU A 1 78 ? 4.538 -10.573 18.082 1.00 75.25 78 LEU A C 1
ATOM 628 O O . LEU A 1 78 ? 4.526 -10.337 16.874 1.00 75.25 78 LEU A O 1
ATOM 632 N N . SER A 1 79 ? 5.583 -10.239 18.844 1.00 63.97 79 SER A N 1
ATOM 633 C CA . SER A 1 79 ? 6.747 -9.547 18.300 1.00 63.97 79 SER A CA 1
ATOM 634 C C . SER A 1 79 ? 7.566 -10.482 17.412 1.00 63.97 79 SER A C 1
ATOM 636 O O . SER A 1 79 ? 8.193 -11.445 17.856 1.00 63.97 79 SER A O 1
ATOM 638 N N . ALA A 1 80 ? 7.605 -10.154 16.127 1.00 55.28 80 ALA A N 1
ATOM 639 C CA . ALA A 1 80 ? 8.760 -10.441 15.306 1.00 55.28 80 ALA A CA 1
ATOM 640 C C . ALA A 1 80 ? 9.823 -9.405 15.688 1.00 55.28 80 ALA A C 1
ATOM 642 O O . ALA A 1 80 ? 9.655 -8.244 15.324 1.00 55.28 80 ALA A O 1
ATOM 643 N N . GLN A 1 81 ? 10.883 -9.795 16.415 1.00 56.31 81 GLN A N 1
ATOM 644 C CA . GLN A 1 81 ? 12.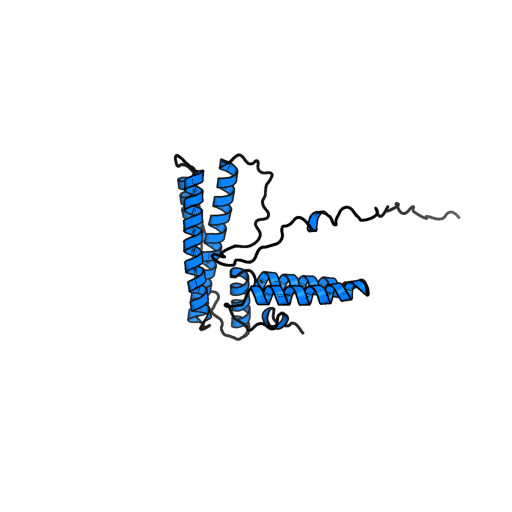067 -8.946 16.627 1.00 56.31 81 GLN A CA 1
ATOM 645 C C . GLN A 1 81 ? 12.329 -8.141 15.342 1.00 56.31 81 GLN A C 1
ATOM 647 O O . GLN A 1 81 ? 12.400 -8.752 14.269 1.00 56.31 81 GLN A O 1
ATOM 652 N N . LYS A 1 82 ? 12.426 -6.801 15.422 1.00 53.53 82 LYS A N 1
ATOM 653 C CA . LYS A 1 82 ? 12.931 -5.978 14.311 1.00 53.53 82 LYS A CA 1
ATOM 654 C C . LYS A 1 82 ? 14.306 -6.542 13.966 1.00 53.53 82 LYS A C 1
ATOM 656 O O . LYS A 1 82 ? 15.263 -6.275 14.683 1.00 53.53 82 LYS A O 1
ATOM 661 N N . GLY A 1 83 ? 14.369 -7.412 12.962 1.00 50.44 83 GLY A N 1
ATOM 662 C CA . GLY A 1 83 ? 15.604 -8.056 12.553 1.00 50.44 83 GLY A CA 1
ATOM 663 C C . GLY A 1 83 ? 16.595 -6.965 12.189 1.00 50.44 83 GLY A C 1
ATOM 664 O O . GLY A 1 83 ? 16.398 -6.261 11.199 1.00 50.44 83 GLY A O 1
ATOM 665 N N . CYS A 1 84 ? 17.626 -6.802 13.015 1.00 44.16 84 CYS A N 1
ATOM 666 C CA . CYS A 1 84 ? 18.843 -6.056 12.711 1.00 44.16 84 CYS A CA 1
ATOM 667 C C . CYS A 1 84 ? 19.668 -6.822 11.661 1.00 44.16 84 CYS A C 1
ATOM 669 O O . CYS A 1 84 ? 20.850 -7.072 11.871 1.00 44.16 84 CYS A O 1
ATOM 671 N N . ASP A 1 85 ? 19.040 -7.252 10.568 1.00 52.31 85 ASP A N 1
ATOM 672 C CA . ASP A 1 85 ? 19.618 -8.251 9.663 1.00 52.31 85 ASP A CA 1
ATOM 673 C C . ASP A 1 85 ? 20.095 -7.653 8.339 1.00 52.31 85 ASP A C 1
ATOM 675 O O . ASP A 1 85 ? 20.580 -8.383 7.480 1.00 52.31 85 ASP A O 1
ATOM 679 N N . GLU A 1 86 ? 19.987 -6.336 8.156 1.00 55.41 86 GLU A N 1
ATOM 680 C CA . GLU A 1 86 ? 20.578 -5.691 6.991 1.00 55.41 86 GLU A CA 1
ATOM 681 C C . GLU A 1 86 ? 22.038 -5.339 7.314 1.00 55.41 86 GLU A C 1
ATOM 683 O O . GLU A 1 86 ? 22.287 -4.462 8.153 1.00 55.41 86 GLU A O 1
ATOM 688 N N . PRO A 1 87 ? 23.033 -6.004 6.699 1.00 59.12 87 PRO A N 1
ATOM 689 C CA . PRO A 1 87 ? 24.410 -5.589 6.872 1.00 59.12 87 PRO A CA 1
ATOM 690 C C . PRO A 1 87 ? 24.558 -4.153 6.342 1.00 59.12 87 PRO A C 1
ATOM 692 O O . PRO A 1 87 ? 23.991 -3.829 5.291 1.00 59.12 87 PRO A O 1
ATOM 695 N N . PRO A 1 88 ? 25.315 -3.279 7.031 1.00 51.88 88 PRO A N 1
ATOM 696 C CA . PRO A 1 88 ? 25.562 -1.920 6.566 1.00 51.88 88 PRO A CA 1
ATOM 697 C C . PRO A 1 88 ? 26.246 -1.975 5.191 1.00 51.88 88 PRO A C 1
ATOM 699 O O . PRO A 1 88 ? 27.435 -2.263 5.092 1.00 51.88 88 PRO A O 1
ATOM 702 N N . GLY A 1 89 ? 25.470 -1.766 4.123 1.00 60.03 89 GLY A N 1
ATOM 703 C CA . GLY A 1 89 ? 25.929 -1.865 2.734 1.00 60.03 89 GLY A CA 1
ATOM 704 C C . GLY A 1 89 ? 24.950 -2.537 1.766 1.00 60.03 89 GLY A C 1
ATOM 705 O O . GLY A 1 89 ? 25.004 -2.223 0.580 1.00 60.03 89 GLY A O 1
ATOM 706 N N . ALA A 1 90 ? 24.024 -3.383 2.234 1.00 66.62 90 ALA A N 1
ATOM 707 C CA . ALA A 1 90 ? 23.068 -4.054 1.340 1.00 66.62 90 ALA A CA 1
ATOM 708 C C . ALA A 1 90 ? 22.208 -3.050 0.553 1.00 66.62 90 ALA A C 1
ATOM 710 O O . ALA A 1 90 ? 22.114 -3.141 -0.666 1.00 66.62 90 ALA A O 1
ATOM 711 N N . SER A 1 91 ? 21.707 -2.005 1.220 1.00 65.75 91 SER A N 1
ATOM 712 C CA . SER A 1 91 ? 20.899 -0.963 0.574 1.00 65.75 91 SER A CA 1
ATOM 713 C C . SER A 1 91 ? 21.661 -0.154 -0.484 1.00 65.75 91 SER A C 1
ATOM 715 O O . SER A 1 91 ? 21.044 0.369 -1.404 1.00 65.75 91 SER A O 1
ATOM 717 N 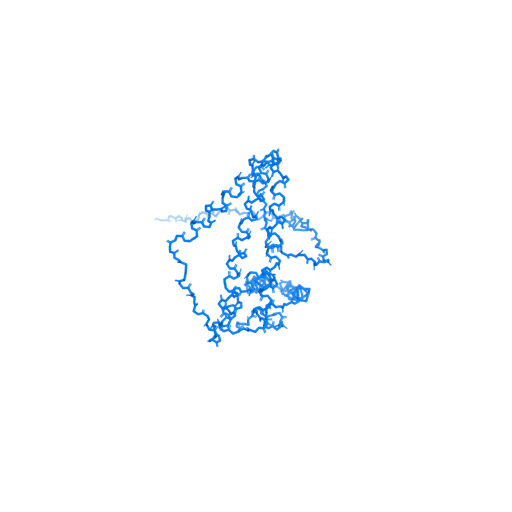N . LEU A 1 92 ? 22.992 -0.025 -0.374 1.00 73.88 92 LEU A N 1
ATOM 718 C CA . LEU A 1 92 ? 23.802 0.661 -1.392 1.00 73.88 92 LEU A CA 1
ATOM 719 C C . LEU A 1 92 ? 23.968 -0.201 -2.644 1.00 73.88 92 LEU A C 1
ATOM 721 O O . LEU A 1 92 ? 23.917 0.326 -3.750 1.00 73.88 92 LEU A O 1
ATOM 725 N N . ILE A 1 93 ? 24.148 -1.512 -2.472 1.00 79.00 93 ILE A N 1
ATOM 726 C CA . ILE A 1 93 ? 24.223 -2.459 -3.590 1.00 79.00 93 ILE A CA 1
ATOM 727 C C . ILE A 1 93 ? 22.881 -2.486 -4.326 1.00 79.00 93 ILE A C 1
ATOM 729 O O . ILE A 1 93 ? 22.855 -2.298 -5.540 1.00 79.00 93 ILE A O 1
ATOM 733 N N . GLU A 1 94 ? 21.772 -2.609 -3.589 1.00 73.50 94 GLU A N 1
ATOM 734 C CA . GLU A 1 94 ? 20.421 -2.557 -4.161 1.00 73.50 94 GLU A CA 1
ATOM 735 C C . GLU A 1 94 ? 20.176 -1.254 -4.933 1.00 73.50 94 GLU A C 1
ATOM 737 O O . GLU A 1 94 ? 19.628 -1.270 -6.034 1.00 73.50 94 GLU A O 1
ATOM 742 N N . GLU A 1 95 ? 20.619 -0.120 -4.387 1.00 78.12 95 GLU A N 1
ATOM 743 C CA . GLU A 1 95 ? 20.494 1.181 -5.040 1.00 78.12 95 GLU A CA 1
ATOM 744 C C . GLU A 1 95 ? 21.310 1.265 -6.339 1.00 78.12 95 GLU A C 1
ATOM 746 O O . GLU A 1 95 ? 20.820 1.782 -7.346 1.00 78.12 95 GLU A O 1
ATOM 751 N N . MET A 1 96 ? 22.536 0.734 -6.349 1.00 79.75 96 MET A N 1
ATOM 752 C CA . MET A 1 96 ? 23.387 0.711 -7.541 1.00 79.75 96 MET A CA 1
ATOM 753 C C . MET A 1 96 ? 22.797 -0.160 -8.655 1.00 79.75 96 MET A C 1
ATOM 755 O O . MET A 1 96 ? 22.681 0.310 -9.787 1.00 79.75 96 MET A O 1
ATOM 759 N N . GLU A 1 97 ? 22.379 -1.389 -8.344 1.00 81.81 97 GLU A N 1
ATOM 760 C CA . GLU A 1 97 ? 21.775 -2.318 -9.315 1.00 81.81 97 GLU A CA 1
ATOM 761 C C . GLU A 1 97 ? 20.481 -1.751 -9.916 1.00 81.81 97 GLU A C 1
ATOM 763 O O . GLU A 1 97 ? 20.215 -1.831 -11.124 1.00 81.81 97 GLU A O 1
ATOM 768 N N . ARG A 1 98 ? 19.671 -1.118 -9.065 1.00 82.62 98 ARG A N 1
ATOM 769 C CA . ARG A 1 98 ? 18.446 -0.430 -9.462 1.00 82.62 98 ARG A CA 1
ATOM 770 C C . ARG A 1 98 ? 18.744 0.717 -10.424 1.00 82.62 98 ARG A C 1
ATOM 772 O O . ARG A 1 98 ? 18.090 0.843 -11.464 1.00 82.62 98 ARG A O 1
ATOM 779 N N . GLN A 1 99 ? 19.743 1.533 -10.096 1.00 83.69 99 GLN A N 1
ATOM 780 C CA . GLN A 1 99 ? 20.135 2.665 -10.920 1.00 83.69 99 GLN A CA 1
ATOM 781 C C . GLN A 1 99 ? 20.708 2.218 -12.267 1.00 83.69 99 GLN A C 1
ATOM 783 O O . GLN A 1 99 ? 20.363 2.807 -13.294 1.00 83.69 99 GLN A O 1
ATOM 788 N N . GLU A 1 100 ? 21.519 1.160 -12.284 1.00 84.31 100 GLU A N 1
ATOM 789 C CA . GLU A 1 100 ? 22.047 0.553 -13.506 1.00 84.31 100 GLU A CA 1
ATOM 790 C C . GLU A 1 100 ? 20.916 0.065 -14.419 1.00 84.31 100 GLU A C 1
ATOM 792 O O . GLU A 1 100 ? 20.887 0.408 -15.602 1.00 84.31 100 GLU A O 1
ATOM 797 N N . THR A 1 101 ? 19.930 -0.645 -13.862 1.00 81.88 101 THR A N 1
ATOM 798 C CA . THR A 1 101 ? 18.766 -1.137 -14.615 1.00 81.88 101 THR A CA 1
ATOM 799 C C . THR A 1 101 ? 17.991 0.008 -15.269 1.00 81.88 101 THR A C 1
ATOM 801 O O . THR A 1 101 ? 17.646 -0.056 -16.452 1.00 81.88 101 THR A O 1
ATOM 804 N N . LEU A 1 102 ? 17.753 1.094 -14.526 1.00 82.56 102 LEU A N 1
ATOM 805 C CA . LEU A 1 102 ? 17.070 2.269 -15.062 1.00 82.56 102 LEU A CA 1
ATOM 806 C C . LEU A 1 102 ? 17.904 2.990 -16.134 1.00 82.56 102 LEU A C 1
ATOM 808 O O . LEU A 1 102 ? 17.344 3.480 -17.113 1.00 82.56 102 LEU A O 1
ATOM 812 N N . VAL A 1 103 ? 19.231 3.089 -15.966 1.00 83.44 103 VAL A N 1
ATOM 813 C CA . VAL A 1 103 ? 20.128 3.706 -16.964 1.00 83.44 103 VAL A CA 1
ATOM 814 C C . VAL A 1 103 ? 20.167 2.874 -18.248 1.00 83.44 103 VAL A C 1
ATOM 816 O O . VAL A 1 103 ? 20.096 3.421 -19.350 1.00 83.44 103 VAL A O 1
ATOM 819 N N . ALA A 1 104 ? 20.216 1.548 -18.122 1.00 82.81 104 ALA A N 1
ATOM 820 C CA . ALA A 1 104 ? 20.154 0.637 -19.256 1.00 82.81 104 ALA A CA 1
ATOM 821 C C . ALA A 1 104 ? 18.838 0.788 -20.037 1.00 82.81 104 ALA A C 1
ATOM 823 O O . ALA A 1 104 ? 18.862 0.779 -21.268 1.00 82.81 104 ALA A O 1
ATOM 824 N N . ALA A 1 105 ? 17.706 0.988 -19.349 1.00 80.12 105 ALA A N 1
ATOM 825 C CA . ALA A 1 105 ? 16.420 1.257 -19.993 1.00 80.12 105 ALA A CA 1
ATOM 826 C C . ALA A 1 105 ? 16.428 2.579 -20.783 1.00 80.12 105 ALA A C 1
ATOM 828 O O . ALA A 1 105 ? 15.957 2.609 -21.919 1.00 80.12 105 ALA A O 1
ATOM 829 N N . THR A 1 106 ? 17.025 3.646 -20.236 1.00 81.75 106 THR A N 1
ATOM 830 C CA . THR A 1 106 ? 17.103 4.956 -20.909 1.00 81.75 106 THR A CA 1
ATOM 831 C C . THR A 1 106 ? 18.066 5.006 -22.096 1.00 81.75 106 THR A C 1
ATOM 833 O O . THR A 1 106 ? 17.917 5.867 -22.955 1.00 81.75 106 THR A O 1
ATOM 836 N N . ASN A 1 107 ? 19.030 4.085 -22.177 1.00 83.38 107 ASN A N 1
ATOM 837 C CA . ASN A 1 107 ? 20.018 4.028 -23.262 1.00 83.38 107 ASN A CA 1
ATOM 838 C C . ASN A 1 107 ? 19.567 3.180 -24.468 1.00 83.38 107 ASN A C 1
ATOM 840 O O . ASN A 1 107 ? 20.340 2.970 -25.405 1.00 83.38 107 ASN A O 1
ATOM 844 N N . ARG A 1 108 ? 18.337 2.651 -24.450 1.00 85.38 108 ARG A N 1
ATOM 845 C CA . ARG A 1 108 ? 17.763 1.897 -25.573 1.00 85.38 108 ARG A CA 1
ATOM 846 C C . ARG A 1 108 ? 17.335 2.825 -26.712 1.00 85.38 108 ARG A C 1
ATOM 848 O O . ARG A 1 108 ? 17.133 4.016 -26.521 1.00 85.38 108 ARG A O 1
ATOM 855 N N . SER A 1 109 ? 17.155 2.251 -27.903 1.00 84.31 109 SER A N 1
ATOM 856 C CA . SER A 1 109 ? 16.698 2.979 -29.097 1.00 84.31 109 SER A CA 1
ATOM 857 C C . SER A 1 109 ? 15.316 3.620 -28.932 1.00 84.31 109 SER A C 1
ATOM 859 O O . SER A 1 109 ? 15.052 4.645 -29.549 1.00 84.31 109 SER A O 1
ATOM 861 N N . ASP A 1 110 ? 14.455 3.024 -28.102 1.00 87.75 110 ASP A N 1
ATOM 862 C CA . ASP A 1 110 ? 13.170 3.584 -27.674 1.00 87.75 110 ASP A CA 1
ATOM 863 C C . ASP A 1 110 ? 13.099 3.581 -26.131 1.00 87.75 110 ASP A C 1
ATOM 865 O O . ASP A 1 110 ? 12.665 2.593 -25.524 1.00 87.75 110 ASP A O 1
ATOM 869 N N . PRO A 1 111 ? 13.582 4.655 -25.475 1.00 86.62 111 PRO A N 1
ATOM 870 C CA . PRO A 1 111 ? 13.588 4.772 -24.018 1.00 86.62 111 PRO A CA 1
ATOM 871 C C . PRO A 1 111 ? 12.187 4.744 -23.405 1.00 86.62 111 PRO A C 1
ATOM 873 O O . PRO A 1 111 ? 12.004 4.203 -22.317 1.00 86.62 111 PRO A O 1
ATOM 876 N N . HIS A 1 112 ? 11.194 5.308 -24.098 1.00 86.88 112 HIS A N 1
ATOM 877 C CA . HIS A 1 112 ? 9.829 5.390 -23.591 1.00 86.88 112 HIS A CA 1
ATOM 878 C C . HIS A 1 112 ? 9.200 3.998 -23.509 1.00 86.88 112 HIS A C 1
ATOM 880 O O . HIS A 1 112 ? 8.715 3.598 -22.449 1.00 86.88 112 HIS A O 1
ATOM 886 N N . ALA A 1 113 ? 9.260 3.226 -24.599 1.00 88.38 113 ALA A N 1
ATOM 887 C CA . ALA A 1 113 ? 8.761 1.853 -24.598 1.00 88.38 113 ALA A CA 1
ATOM 888 C C . ALA A 1 113 ? 9.504 0.975 -23.577 1.00 88.38 113 ALA A C 1
ATOM 890 O O . ALA A 1 113 ? 8.875 0.186 -22.873 1.00 88.38 113 ALA A O 1
ATOM 891 N N . ALA A 1 114 ? 10.824 1.146 -23.441 1.00 89.00 114 ALA A N 1
ATOM 892 C CA . ALA A 1 114 ? 11.623 0.404 -22.467 1.00 89.00 114 ALA A CA 1
ATOM 893 C C . ALA A 1 114 ? 11.250 0.720 -21.006 1.00 89.00 114 ALA A C 1
ATOM 895 O O . ALA A 1 114 ? 11.162 -0.194 -20.185 1.00 89.00 114 ALA A O 1
ATOM 896 N N . LEU A 1 115 ? 11.022 1.995 -20.671 1.00 88.62 115 LEU A N 1
ATOM 897 C CA . LEU A 1 115 ? 10.582 2.408 -19.334 1.00 88.62 115 LEU A CA 1
ATOM 898 C C . LEU A 1 115 ? 9.158 1.928 -19.036 1.00 88.62 115 LEU A C 1
ATOM 900 O O . LEU A 1 115 ? 8.902 1.448 -17.932 1.00 88.62 115 LEU A O 1
ATOM 904 N N . SER A 1 116 ? 8.260 1.978 -20.022 1.00 88.75 116 SER A N 1
ATOM 905 C CA . SER A 1 116 ? 6.908 1.425 -19.899 1.00 88.75 116 SER A CA 1
ATOM 906 C C . SER A 1 116 ? 6.934 -0.084 -19.626 1.00 88.75 116 SER A C 1
ATOM 908 O O . SER A 1 116 ? 6.308 -0.538 -18.671 1.00 88.75 116 SER A O 1
ATOM 910 N N . GLU A 1 117 ? 7.724 -0.856 -20.383 1.00 90.31 117 GLU A N 1
ATOM 911 C CA . GLU A 1 117 ? 7.912 -2.295 -20.145 1.00 90.31 117 GLU A CA 1
ATOM 912 C C . GLU A 1 117 ? 8.471 -2.567 -18.739 1.00 90.31 117 GLU A C 1
ATOM 914 O O . GLU A 1 117 ? 8.001 -3.460 -18.031 1.00 90.31 117 GLU A O 1
ATOM 919 N N . PHE A 1 118 ? 9.459 -1.780 -18.305 1.00 89.06 118 PHE A N 1
ATOM 920 C CA . PHE A 1 118 ? 10.022 -1.898 -16.964 1.00 89.06 118 PHE A CA 1
ATOM 921 C C . PHE A 1 118 ? 8.967 -1.653 -15.877 1.00 89.06 118 PHE A C 1
ATOM 923 O O . PHE A 1 118 ? 8.859 -2.450 -14.945 1.00 89.06 118 PHE A O 1
ATOM 930 N N . MET A 1 119 ? 8.143 -0.610 -16.011 1.00 90.06 119 MET A N 1
ATOM 931 C CA . MET A 1 119 ? 7.053 -0.328 -15.072 1.00 90.06 119 MET A CA 1
ATOM 932 C C . MET A 1 119 ? 5.995 -1.435 -15.050 1.00 90.06 119 MET A C 1
ATOM 934 O O . MET A 1 119 ? 5.536 -1.792 -13.965 1.00 90.06 119 MET A O 1
ATOM 938 N N . THR A 1 120 ? 5.658 -2.040 -16.195 1.00 90.44 120 THR A N 1
ATOM 939 C CA . THR A 1 120 ? 4.774 -3.216 -16.240 1.00 90.44 120 THR A CA 1
ATOM 940 C C . THR A 1 120 ? 5.358 -4.384 -15.445 1.00 90.44 120 THR A C 1
ATOM 942 O O . THR A 1 120 ? 4.664 -4.963 -14.614 1.00 90.44 120 THR A O 1
ATOM 945 N N . ARG A 1 121 ? 6.653 -4.687 -15.600 1.00 89.69 121 ARG A N 1
ATOM 946 C CA . ARG A 1 121 ? 7.312 -5.753 -14.820 1.00 89.69 121 ARG A CA 1
ATOM 947 C C . ARG A 1 121 ? 7.320 -5.459 -13.319 1.00 89.69 121 ARG A C 1
ATOM 949 O O . ARG A 1 121 ? 7.157 -6.373 -12.510 1.00 89.69 121 ARG A O 1
ATOM 956 N N . LEU A 1 122 ? 7.509 -4.194 -12.929 1.00 89.19 122 LEU A N 1
ATOM 957 C CA . LEU A 1 122 ? 7.369 -3.787 -11.529 1.00 89.19 122 LEU A CA 1
ATOM 958 C C . LEU A 1 122 ? 5.936 -4.048 -11.041 1.00 89.19 122 LEU A C 1
ATOM 960 O O . LEU A 1 122 ? 5.780 -4.659 -9.985 1.00 89.19 122 LEU A O 1
ATOM 964 N N . ALA A 1 123 ? 4.923 -3.654 -11.823 1.00 89.31 123 ALA A N 1
ATOM 965 C CA . ALA A 1 123 ? 3.498 -3.844 -11.530 1.00 89.31 123 ALA A CA 1
ATOM 966 C C . ALA A 1 123 ? 3.096 -5.331 -11.379 1.00 89.31 123 ALA A C 1
ATOM 968 O O . ALA A 1 123 ? 2.331 -5.703 -10.491 1.00 89.31 123 ALA A O 1
ATOM 969 N N . GLU A 1 124 ? 3.659 -6.218 -12.193 1.00 91.62 124 GLU A N 1
ATOM 970 C CA . GLU A 1 124 ? 3.441 -7.663 -12.058 1.00 91.62 124 GLU A CA 1
ATOM 971 C C . GLU A 1 124 ? 4.100 -8.217 -10.790 1.00 91.62 124 GLU A C 1
ATOM 973 O O . GLU A 1 124 ? 3.493 -8.982 -10.034 1.00 91.62 124 GLU A O 1
ATOM 978 N N . ARG A 1 125 ? 5.345 -7.801 -10.518 1.00 91.31 125 ARG A N 1
ATOM 979 C CA . ARG A 1 125 ? 6.092 -8.276 -9.351 1.00 91.31 125 ARG A CA 1
ATOM 980 C C . ARG A 1 125 ? 5.427 -7.862 -8.044 1.00 91.31 125 ARG A C 1
ATOM 982 O O . ARG A 1 125 ? 5.330 -8.690 -7.140 1.00 91.31 125 ARG A O 1
ATOM 989 N N . GLY A 1 126 ? 4.985 -6.615 -7.907 1.00 90.75 126 GLY A N 1
ATOM 990 C CA . GLY A 1 126 ? 4.338 -6.215 -6.659 1.00 90.75 126 GLY A CA 1
ATOM 991 C C . GLY A 1 126 ? 2.934 -6.786 -6.493 1.00 90.75 126 GLY A C 1
ATOM 992 O O . GLY A 1 126 ? 2.603 -7.122 -5.366 1.00 90.75 126 GLY A O 1
ATOM 993 N N . ALA A 1 127 ? 2.175 -7.060 -7.562 1.00 91.12 127 ALA A N 1
ATOM 994 C CA . ALA A 1 127 ? 0.929 -7.827 -7.440 1.00 91.12 127 ALA A CA 1
ATOM 995 C C . ALA A 1 127 ? 1.178 -9.247 -6.883 1.00 91.12 127 ALA A C 1
ATOM 997 O O . ALA A 1 127 ? 0.425 -9.748 -6.046 1.00 91.12 127 ALA A O 1
ATOM 998 N N . ALA A 1 128 ? 2.276 -9.898 -7.289 1.00 92.62 128 ALA A N 1
ATOM 999 C CA . ALA A 1 128 ? 2.671 -11.191 -6.728 1.00 92.62 128 ALA A CA 1
ATOM 1000 C C . ALA A 1 128 ? 3.094 -11.096 -5.245 1.00 92.62 128 ALA A C 1
ATOM 1002 O O . ALA A 1 128 ? 2.754 -11.969 -4.439 1.00 92.62 128 ALA A O 1
ATOM 1003 N N . LEU A 1 129 ? 3.822 -10.039 -4.870 1.00 91.56 129 LEU A N 1
ATOM 1004 C CA . LEU A 1 129 ? 4.225 -9.792 -3.481 1.00 91.56 129 LEU A CA 1
ATOM 1005 C C . LEU A 1 129 ? 3.030 -9.432 -2.590 1.00 91.56 129 LEU A C 1
ATOM 1007 O O . LEU A 1 129 ? 2.963 -9.910 -1.463 1.00 91.56 129 LEU A O 1
ATOM 1011 N N . ASP A 1 130 ? 2.066 -8.669 -3.096 1.00 91.50 130 ASP A N 1
ATOM 1012 C CA . ASP A 1 130 ? 0.829 -8.334 -2.390 1.00 91.50 130 ASP A CA 1
ATOM 1013 C C . ASP A 1 130 ? -0.003 -9.590 -2.082 1.00 91.50 130 ASP A C 1
ATOM 1015 O O . ASP A 1 130 ? -0.356 -9.859 -0.932 1.00 91.50 130 ASP A O 1
ATOM 1019 N N . LYS A 1 131 ? -0.166 -10.481 -3.069 1.00 93.75 131 LYS A N 1
ATOM 1020 C CA . LYS A 1 131 ? -0.765 -11.805 -2.843 1.00 93.75 131 LYS A CA 1
ATOM 1021 C C . LYS A 1 131 ? -0.015 -12.610 -1.776 1.00 93.75 131 LYS A C 1
ATOM 1023 O O . LYS A 1 131 ? -0.635 -13.317 -0.980 1.00 93.75 131 LYS A O 1
ATOM 1028 N N . THR A 1 132 ? 1.313 -12.507 -1.751 1.00 94.56 132 THR A N 1
ATOM 1029 C CA . THR A 1 132 ? 2.142 -13.150 -0.722 1.00 94.56 132 THR A CA 1
ATOM 1030 C C . THR A 1 132 ? 1.881 -12.537 0.659 1.00 94.56 132 THR A C 1
ATOM 1032 O O . THR A 1 132 ? 1.747 -13.282 1.628 1.00 94.56 132 THR A O 1
ATOM 1035 N N . LEU A 1 133 ? 1.729 -11.210 0.769 1.00 94.00 133 LEU A N 1
ATOM 1036 C CA . LEU A 1 133 ? 1.334 -10.558 2.025 1.00 94.00 133 LEU A CA 1
ATOM 1037 C C . LEU A 1 133 ? -0.017 -11.064 2.519 1.00 94.00 133 LEU A C 1
ATOM 1039 O O . LEU A 1 133 ? -0.124 -11.430 3.688 1.00 94.00 133 LEU A O 1
ATOM 1043 N N . HIS A 1 134 ? -1.018 -11.158 1.640 1.00 94.38 134 HIS A N 1
ATOM 1044 C CA . HIS A 1 134 ? -2.324 -11.711 2.002 1.00 94.38 134 HIS A CA 1
ATOM 1045 C C . HIS A 1 134 ? -2.220 -13.117 2.602 1.00 94.38 134 HIS A C 1
ATOM 1047 O O . HIS A 1 134 ? -2.870 -13.404 3.606 1.00 94.38 134 HIS A O 1
ATOM 1053 N N . GLN A 1 135 ? -1.377 -13.981 2.033 1.00 95.12 135 GLN A N 1
ATOM 1054 C CA . GLN A 1 135 ? -1.154 -15.331 2.555 1.00 95.12 135 GLN A CA 1
ATOM 1055 C C . GLN A 1 135 ? -0.453 -15.322 3.917 1.00 95.12 135 GLN A C 1
ATOM 1057 O O . GLN A 1 135 ? -0.851 -16.060 4.814 1.00 95.12 135 GLN A O 1
ATOM 1062 N N . LEU A 1 136 ? 0.565 -14.477 4.093 1.00 94.75 136 LEU A N 1
ATOM 1063 C CA . LEU A 1 136 ? 1.320 -14.390 5.345 1.00 94.75 136 LEU A CA 1
ATOM 1064 C C . LEU A 1 136 ? 0.478 -13.818 6.490 1.00 94.75 136 LEU A C 1
ATOM 1066 O O . LEU A 1 136 ? 0.586 -14.283 7.621 1.00 94.75 136 LEU A O 1
ATOM 1070 N N . PHE A 1 137 ? -0.387 -12.843 6.207 1.00 94.06 137 PHE A N 1
ATOM 1071 C CA . PHE A 1 137 ? -1.286 -12.260 7.205 1.00 94.06 137 PHE A CA 1
ATOM 1072 C C . PHE A 1 137 ? -2.527 -13.112 7.503 1.00 94.06 137 PHE A C 1
ATOM 1074 O O . PHE A 1 137 ? -3.227 -12.811 8.468 1.00 94.06 137 PHE A O 1
ATOM 1081 N N . ALA A 1 138 ? -2.801 -14.167 6.727 1.00 93.19 138 ALA A N 1
ATOM 1082 C CA . ALA A 1 138 ? -3.885 -15.104 7.027 1.00 93.19 138 ALA A CA 1
ATOM 1083 C C . ALA A 1 138 ? -3.635 -15.897 8.327 1.00 93.19 138 ALA A C 1
ATOM 1085 O O . ALA A 1 138 ? -4.589 -16.289 8.994 1.00 93.19 138 ALA A O 1
ATOM 1086 N N . ASP A 1 139 ? -2.366 -16.095 8.699 1.00 92.19 139 ASP A N 1
ATOM 1087 C CA . ASP A 1 139 ? -1.945 -16.673 9.978 1.00 92.19 139 ASP A CA 1
ATOM 1088 C C . ASP A 1 139 ? -0.800 -15.829 10.576 1.00 92.19 139 ASP A C 1
ATOM 1090 O O . ASP A 1 139 ? 0.362 -16.020 10.205 1.00 92.19 139 ASP A O 1
ATOM 1094 N N . PRO A 1 140 ? -1.083 -14.869 11.475 1.00 87.75 140 PRO A N 1
ATOM 1095 C CA . PRO A 1 140 ? -0.098 -13.916 11.991 1.00 87.75 140 PRO A CA 1
ATOM 1096 C C . PRO A 1 140 ? 0.822 -14.527 13.070 1.00 87.75 140 PRO A C 1
ATOM 1098 O O . PRO A 1 140 ? 0.947 -14.017 14.183 1.00 87.75 140 PRO A O 1
ATOM 1101 N N . SER A 1 141 ? 1.509 -15.622 12.742 1.00 90.44 141 SER A N 1
ATOM 1102 C CA . SER A 1 141 ? 2.557 -16.203 13.584 1.00 90.44 141 SER A CA 1
ATOM 1103 C C . SER A 1 141 ? 3.838 -15.349 13.555 1.00 90.44 141 SER A C 1
ATOM 1105 O O . SER A 1 141 ? 4.126 -14.703 12.543 1.00 90.44 141 SER A O 1
ATOM 1107 N N . PRO A 1 142 ? 4.700 -15.376 14.594 1.00 88.44 142 PRO A N 1
ATOM 1108 C CA . PRO A 1 142 ? 5.963 -14.626 14.583 1.00 88.44 142 PRO A CA 1
ATOM 1109 C C . PRO A 1 142 ? 6.871 -14.939 13.381 1.00 88.44 142 PRO A C 1
ATOM 1111 O O . PRO A 1 142 ? 7.650 -14.090 12.949 1.00 88.44 142 PRO A O 1
ATOM 1114 N N . HIS A 1 143 ? 6.782 -16.154 12.827 1.00 89.31 143 HIS A N 1
ATOM 1115 C CA . HIS A 1 143 ? 7.483 -16.527 11.599 1.00 89.31 143 HIS A CA 1
ATOM 1116 C C . HIS A 1 143 ? 6.906 -15.799 10.377 1.00 89.31 143 HIS A C 1
ATOM 1118 O O . HIS A 1 143 ? 7.658 -15.150 9.647 1.00 89.31 143 HIS A O 1
ATOM 1124 N N . ASN A 1 144 ? 5.584 -15.846 10.194 1.00 92.12 144 ASN A N 1
ATOM 1125 C CA . ASN A 1 144 ? 4.913 -15.197 9.070 1.00 92.12 144 ASN A CA 1
ATOM 1126 C C . ASN A 1 144 ? 5.028 -13.672 9.139 1.00 92.12 144 ASN A C 1
ATOM 1128 O O . ASN A 1 144 ? 5.245 -13.037 8.113 1.00 92.12 144 ASN A O 1
ATOM 1132 N N . LEU A 1 145 ? 4.999 -13.080 10.338 1.00 90.69 145 LEU A N 1
ATOM 1133 C CA . LEU A 1 145 ? 5.219 -11.644 10.526 1.00 90.69 145 LEU A CA 1
ATOM 1134 C C . LEU A 1 145 ? 6.642 -11.219 10.127 1.00 90.69 145 LEU A C 1
ATOM 1136 O O . LEU A 1 145 ? 6.811 -10.191 9.471 1.00 90.69 145 LEU A O 1
ATOM 1140 N N . ARG A 1 146 ? 7.676 -12.019 10.438 1.00 89.25 146 ARG A N 1
ATOM 1141 C CA . ARG A 1 146 ? 9.045 -11.761 9.945 1.00 89.25 146 ARG A CA 1
ATOM 1142 C C . ARG A 1 146 ? 9.122 -11.821 8.419 1.00 89.25 146 ARG A C 1
ATOM 1144 O O . ARG A 1 146 ? 9.719 -10.933 7.810 1.00 89.25 146 ARG A O 1
ATOM 1151 N N . ALA A 1 147 ? 8.511 -12.834 7.807 1.00 90.69 147 ALA A N 1
ATOM 1152 C CA . ALA A 1 147 ? 8.461 -12.960 6.353 1.00 90.69 147 ALA A CA 1
ATOM 1153 C C . ALA A 1 147 ? 7.689 -11.794 5.708 1.00 90.69 147 ALA A C 1
ATOM 1155 O O . ALA A 1 147 ? 8.164 -11.201 4.740 1.00 90.69 147 ALA A O 1
ATOM 1156 N N . ALA A 1 148 ? 6.557 -11.391 6.290 1.00 93.00 148 ALA A N 1
ATOM 1157 C CA . ALA A 1 148 ? 5.740 -10.283 5.804 1.00 93.00 148 ALA A CA 1
ATOM 1158 C C . ALA A 1 148 ? 6.518 -8.965 5.845 1.00 93.00 148 ALA A C 1
ATOM 1160 O O . ALA A 1 148 ? 6.496 -8.213 4.876 1.00 93.00 148 ALA A O 1
ATOM 1161 N N . ARG A 1 149 ? 7.301 -8.715 6.905 1.00 91.19 149 ARG A N 1
ATOM 1162 C CA . ARG A 1 149 ? 8.201 -7.550 6.971 1.00 91.19 149 ARG A CA 1
ATOM 1163 C C . ARG A 1 149 ? 9.210 -7.525 5.820 1.00 91.19 149 ARG A C 1
ATOM 1165 O O . ARG A 1 149 ? 9.487 -6.452 5.290 1.00 91.19 149 ARG A O 1
ATOM 1172 N N . ALA A 1 150 ? 9.766 -8.673 5.429 1.00 89.94 150 ALA A N 1
ATOM 1173 C CA . ALA A 1 150 ? 10.677 -8.747 4.286 1.00 89.94 150 ALA A CA 1
ATOM 1174 C C . ALA A 1 150 ? 9.962 -8.442 2.959 1.00 89.94 150 ALA A C 1
ATOM 1176 O O . ALA A 1 150 ? 10.504 -7.730 2.116 1.00 89.94 150 ALA A O 1
ATOM 1177 N N . VAL A 1 151 ? 8.729 -8.924 2.794 1.00 91.06 151 VAL A N 1
ATOM 1178 C CA . VAL A 1 151 ? 7.903 -8.635 1.613 1.00 91.06 151 VAL A CA 1
ATOM 1179 C C . VAL A 1 151 ? 7.522 -7.148 1.541 1.00 91.06 151 VAL A C 1
ATOM 1181 O O . VAL A 1 151 ? 7.646 -6.548 0.475 1.00 91.06 151 VAL A O 1
ATOM 1184 N N . VAL A 1 152 ? 7.149 -6.521 2.664 1.00 91.81 152 VAL A N 1
ATOM 1185 C CA . VAL A 1 152 ? 6.872 -5.072 2.736 1.00 91.81 152 VAL A CA 1
ATOM 1186 C C . VAL A 1 152 ? 8.091 -4.256 2.300 1.00 91.81 152 VAL A C 1
ATOM 1188 O O . VAL A 1 152 ? 7.946 -3.352 1.478 1.00 91.81 152 VAL A O 1
ATOM 1191 N N . ARG A 1 153 ? 9.303 -4.607 2.756 1.00 88.75 153 ARG A N 1
ATOM 1192 C CA . ARG A 1 153 ? 10.539 -3.938 2.304 1.00 88.75 153 ARG A CA 1
ATOM 1193 C C . ARG A 1 153 ? 10.742 -4.051 0.792 1.00 88.75 153 ARG A C 1
ATOM 1195 O O . ARG A 1 153 ? 11.055 -3.058 0.138 1.00 88.75 153 ARG A O 1
ATOM 1202 N N . GLN A 1 154 ? 10.505 -5.232 0.216 1.00 88.75 154 GLN A N 1
ATOM 1203 C CA . GLN A 1 154 ? 10.586 -5.407 -1.237 1.00 88.75 154 GLN A CA 1
ATOM 1204 C C . GLN A 1 154 ? 9.574 -4.524 -1.974 1.00 88.75 154 GLN A C 1
ATOM 1206 O O . GLN A 1 154 ? 9.935 -3.874 -2.951 1.00 88.75 154 GLN A O 1
ATOM 1211 N N . LEU A 1 155 ? 8.327 -4.452 -1.505 1.00 90.56 155 LEU A N 1
ATOM 1212 C CA . LEU A 1 155 ? 7.309 -3.584 -2.104 1.00 90.56 155 LEU A CA 1
ATOM 1213 C C . LEU A 1 155 ? 7.672 -2.094 -2.000 1.00 90.56 155 LEU A C 1
ATOM 1215 O O . LEU A 1 155 ? 7.482 -1.357 -2.967 1.00 90.56 155 LEU A O 1
ATOM 1219 N N . GLN A 1 156 ? 8.243 -1.650 -0.876 1.00 88.50 156 GLN A N 1
ATOM 1220 C CA . GLN A 1 156 ? 8.746 -0.280 -0.710 1.00 88.50 156 GLN A CA 1
ATOM 1221 C C . GLN A 1 156 ? 9.860 0.046 -1.714 1.00 88.50 156 GLN A C 1
ATOM 1223 O O . GLN A 1 156 ? 9.872 1.134 -2.301 1.00 88.50 156 GLN A O 1
ATOM 1228 N N . MET A 1 157 ? 10.768 -0.906 -1.949 1.00 85.88 157 MET A N 1
ATOM 1229 C CA . MET A 1 157 ? 11.802 -0.794 -2.977 1.00 85.88 157 MET A CA 1
ATOM 1230 C C . MET A 1 157 ? 11.181 -0.710 -4.379 1.00 85.88 157 MET A C 1
ATOM 1232 O O . MET A 1 157 ? 11.502 0.217 -5.121 1.00 85.88 157 MET A O 1
ATOM 1236 N N . LEU A 1 158 ? 10.217 -1.572 -4.724 1.00 88.50 158 LEU A N 1
ATOM 1237 C CA . LEU A 1 158 ? 9.534 -1.505 -6.025 1.00 88.50 158 LEU A CA 1
ATOM 1238 C C . LEU A 1 158 ? 8.793 -0.178 -6.231 1.00 88.50 158 LEU A C 1
ATOM 1240 O O . LEU A 1 158 ? 8.867 0.401 -7.314 1.00 88.50 158 LEU A O 1
ATOM 1244 N N . ALA A 1 159 ? 8.125 0.340 -5.197 1.00 88.81 159 ALA A N 1
ATOM 1245 C CA . ALA A 1 159 ? 7.459 1.638 -5.252 1.00 88.81 159 ALA A CA 1
ATOM 1246 C C . ALA A 1 159 ? 8.456 2.784 -5.501 1.00 88.81 159 ALA A C 1
ATOM 1248 O O . ALA A 1 159 ? 8.147 3.728 -6.229 1.00 88.81 159 ALA A O 1
ATOM 1249 N N . ARG A 1 160 ? 9.672 2.698 -4.941 1.00 88.56 160 ARG A N 1
ATOM 1250 C CA . ARG A 1 160 ? 10.766 3.635 -5.239 1.00 88.56 160 ARG A CA 1
ATOM 1251 C C . ARG A 1 160 ? 11.224 3.515 -6.694 1.00 88.56 160 ARG A C 1
ATOM 1253 O O . ARG A 1 160 ? 11.266 4.530 -7.381 1.00 88.56 160 ARG A O 1
ATOM 1260 N N . CYS A 1 161 ? 11.483 2.299 -7.181 1.00 88.19 161 CYS A N 1
ATOM 1261 C CA . CYS A 1 161 ? 11.853 2.048 -8.580 1.00 88.19 161 CYS A CA 1
ATOM 1262 C C . CYS A 1 161 ? 10.838 2.636 -9.561 1.00 88.19 161 CYS A C 1
ATOM 1264 O O . CYS A 1 161 ? 11.224 3.259 -10.548 1.00 88.19 161 CYS A O 1
ATOM 1266 N N . ARG A 1 162 ? 9.545 2.444 -9.275 1.00 89.69 162 ARG A N 1
ATOM 1267 C CA . ARG A 1 162 ? 8.446 2.905 -10.124 1.00 89.69 162 ARG A CA 1
ATOM 1268 C C . ARG A 1 162 ? 8.426 4.427 -10.238 1.00 89.69 162 ARG A C 1
ATOM 1270 O O . ARG A 1 162 ? 8.476 4.934 -11.351 1.00 89.69 162 ARG A O 1
ATOM 1277 N N . ARG A 1 163 ? 8.468 5.148 -9.108 1.00 89.56 163 ARG A N 1
ATOM 1278 C CA . ARG A 1 163 ? 8.502 6.626 -9.096 1.00 89.56 163 ARG A CA 1
ATOM 1279 C C . ARG A 1 163 ? 9.674 7.196 -9.890 1.00 89.56 163 ARG A C 1
ATOM 1281 O O . ARG A 1 163 ? 9.552 8.230 -10.537 1.00 89.56 163 ARG A O 1
ATOM 1288 N N . GLU A 1 164 ? 10.824 6.535 -9.841 1.00 88.69 164 GLU A N 1
ATOM 1289 C CA . GLU A 1 164 ? 11.995 6.990 -10.588 1.00 88.69 164 GLU A CA 1
ATOM 1290 C C . GLU A 1 164 ? 11.904 6.685 -12.083 1.00 88.69 164 GLU A C 1
ATOM 1292 O O . GLU A 1 164 ? 12.310 7.516 -12.897 1.00 88.69 164 GLU A O 1
ATOM 1297 N N . ALA A 1 165 ? 11.337 5.535 -12.458 1.00 88.62 165 ALA A N 1
ATOM 1298 C CA . ALA A 1 165 ? 11.038 5.223 -13.853 1.00 88.62 165 ALA A CA 1
ATOM 1299 C C . ALA A 1 165 ? 10.039 6.231 -14.447 1.00 88.62 165 ALA A C 1
ATOM 1301 O O . ALA A 1 165 ? 10.278 6.755 -15.534 1.00 88.62 165 ALA A O 1
ATOM 1302 N N . GLU A 1 166 ? 8.977 6.562 -13.705 1.00 88.94 166 GLU A N 1
ATOM 1303 C CA . GLU A 1 166 ? 7.990 7.590 -14.066 1.00 88.94 166 GLU A CA 1
ATOM 1304 C C . GLU A 1 166 ? 8.655 8.960 -14.266 1.00 88.94 166 GLU A C 1
ATOM 1306 O O . GLU A 1 166 ? 8.407 9.631 -15.270 1.00 88.94 166 GLU A O 1
ATOM 1311 N N . GLY A 1 167 ? 9.552 9.354 -13.353 1.00 87.38 167 GLY A N 1
ATOM 1312 C CA . GLY A 1 167 ? 10.315 10.600 -13.458 1.00 87.38 167 GLY A CA 1
ATOM 1313 C C . GLY A 1 167 ? 11.140 10.683 -14.746 1.00 87.38 167 GLY A C 1
ATOM 1314 O O . GLY A 1 167 ? 11.041 11.662 -15.484 1.00 87.38 167 GLY A O 1
ATOM 1315 N N . ARG A 1 168 ? 11.884 9.623 -15.081 1.00 86.50 168 ARG A N 1
ATOM 1316 C CA . ARG A 1 168 ? 12.676 9.552 -16.325 1.00 86.50 168 ARG A CA 1
ATOM 1317 C C . ARG A 1 168 ? 11.811 9.490 -17.583 1.00 86.50 168 ARG A C 1
ATOM 1319 O O . ARG A 1 168 ? 12.194 10.014 -18.633 1.00 86.50 168 ARG A O 1
ATOM 1326 N N . GLN A 1 169 ? 10.641 8.859 -17.501 1.00 85.19 169 GLN A N 1
ATOM 1327 C CA . GLN A 1 169 ? 9.694 8.838 -18.613 1.00 85.19 169 GLN A CA 1
ATOM 1328 C C . GLN A 1 169 ? 9.134 10.245 -18.880 1.00 85.19 169 GLN A C 1
ATOM 1330 O O . GLN A 1 169 ? 9.019 10.658 -20.030 1.00 85.19 169 GLN A O 1
ATOM 1335 N N . ALA A 1 170 ? 8.853 11.023 -17.831 1.00 85.12 170 ALA A N 1
ATOM 1336 C CA . ALA A 1 170 ? 8.433 12.416 -17.979 1.00 85.12 170 ALA A CA 1
ATOM 1337 C C . ALA A 1 170 ? 9.533 13.292 -18.613 1.00 85.12 170 ALA A C 1
ATOM 1339 O O . ALA A 1 170 ? 9.240 14.113 -19.486 1.00 85.12 170 ALA A O 1
ATOM 1340 N N . GLU A 1 171 ? 10.798 13.080 -18.230 1.00 83.81 171 GLU A N 1
ATOM 1341 C CA . GLU A 1 171 ? 11.958 13.774 -18.811 1.00 83.81 171 GLU A CA 1
ATOM 1342 C C . GLU A 1 171 ? 12.137 13.466 -20.304 1.00 83.81 171 GLU A C 1
ATOM 1344 O O . GLU A 1 171 ? 12.333 14.380 -21.108 1.00 83.81 171 GLU A O 1
ATOM 1349 N N . THR A 1 172 ? 12.019 12.195 -20.698 1.00 78.12 172 THR A N 1
ATOM 1350 C CA . THR A 1 172 ? 12.140 11.771 -22.108 1.00 78.12 172 THR A CA 1
ATOM 1351 C C . THR A 1 172 ? 11.018 12.309 -22.997 1.00 78.12 172 THR A C 1
ATOM 1353 O O . THR A 1 172 ? 11.245 12.539 -24.183 1.00 78.12 172 THR A O 1
ATOM 1356 N N . LEU A 1 173 ? 9.836 12.583 -22.437 1.00 74.31 173 LEU A N 1
ATOM 1357 C CA . LEU A 1 173 ? 8.708 13.194 -23.150 1.00 74.31 173 LEU A CA 1
ATOM 1358 C C . LEU A 1 173 ? 8.804 14.726 -23.279 1.00 74.31 173 LEU A C 1
ATOM 1360 O O . LEU A 1 173 ? 7.931 15.341 -23.890 1.00 74.31 173 LEU A O 1
ATOM 1364 N N . GLY A 1 174 ? 9.838 15.366 -22.719 1.00 63.88 174 GLY A N 1
ATOM 1365 C CA . GLY A 1 174 ? 10.023 16.818 -22.819 1.00 63.88 174 GLY A CA 1
ATOM 1366 C C . GLY A 1 174 ? 8.946 17.635 -22.098 1.00 63.88 174 GLY A C 1
ATOM 1367 O O . GLY A 1 174 ? 8.818 18.840 -22.330 1.00 63.88 174 GLY A O 1
ATOM 1368 N N . VAL A 1 175 ? 8.172 17.007 -21.207 1.00 55.50 175 VAL A N 1
ATOM 1369 C CA . VAL A 1 175 ? 7.242 17.719 -20.333 1.00 55.50 175 VAL A CA 1
ATOM 1370 C C . VAL A 1 175 ? 8.100 18.401 -19.276 1.00 55.50 175 VAL A C 1
ATOM 1372 O O . VAL A 1 175 ? 8.577 17.765 -18.340 1.00 55.50 175 VAL A O 1
ATOM 1375 N N . GLY A 1 176 ? 8.367 19.695 -19.478 1.00 42.75 176 GLY A N 1
ATOM 1376 C CA . GLY A 1 176 ? 9.173 20.504 -18.570 1.00 42.75 176 GLY A CA 1
ATOM 1377 C C . GLY A 1 176 ? 8.793 20.262 -17.109 1.00 42.75 176 GLY A C 1
ATOM 1378 O O . GLY A 1 176 ? 7.624 20.051 -16.783 1.00 42.75 176 GLY A O 1
ATOM 1379 N N . THR A 1 177 ? 9.802 20.328 -16.242 1.00 46.72 177 THR A N 1
ATOM 1380 C CA . THR A 1 177 ? 9.873 19.989 -14.804 1.00 46.72 177 THR A CA 1
ATOM 1381 C C . THR A 1 177 ? 8.823 20.665 -13.889 1.00 46.72 177 THR A C 1
ATOM 1383 O O . THR A 1 177 ? 8.933 20.636 -12.664 1.00 46.72 177 THR A O 1
ATOM 1386 N N . ALA A 1 178 ? 7.807 21.306 -14.468 1.00 41.34 178 ALA A N 1
ATOM 1387 C CA . ALA A 1 178 ? 6.689 21.982 -13.828 1.00 41.34 178 ALA A CA 1
ATOM 1388 C C . ALA A 1 178 ? 5.546 21.039 -13.414 1.00 41.34 178 ALA A C 1
ATOM 1390 O O . ALA A 1 178 ? 4.769 21.398 -12.532 1.00 41.34 178 ALA A O 1
ATOM 1391 N N . CYS A 1 179 ? 5.454 19.826 -13.968 1.00 39.06 179 CYS A N 1
ATOM 1392 C CA . CYS A 1 179 ? 4.547 18.801 -13.449 1.00 39.06 179 CYS A CA 1
ATOM 1393 C C . CYS A 1 179 ? 5.296 17.908 -12.449 1.00 39.06 179 CYS A C 1
ATOM 1395 O O . CYS A 1 179 ? 5.572 16.741 -12.706 1.00 39.06 179 CYS A O 1
ATOM 1397 N N . ARG A 1 180 ? 5.641 18.460 -11.276 1.00 42.00 180 ARG A N 1
ATOM 1398 C CA . ARG A 1 180 ? 5.850 17.614 -10.092 1.00 42.00 180 ARG A CA 1
ATOM 1399 C C . ARG A 1 180 ? 4.478 17.059 -9.730 1.00 42.00 180 ARG A C 1
ATOM 1401 O O . ARG A 1 180 ? 3.708 17.699 -9.018 1.00 42.00 180 ARG A O 1
ATOM 1408 N N . VAL A 1 181 ? 4.138 15.929 -10.340 1.00 35.47 181 VAL A N 1
ATOM 1409 C CA . VAL A 1 181 ? 2.881 15.232 -10.106 1.00 35.47 181 VAL A CA 1
ATOM 1410 C C . VAL A 1 181 ? 2.828 14.883 -8.623 1.00 35.47 181 VAL A C 1
ATOM 1412 O O . VAL A 1 181 ? 3.732 14.242 -8.085 1.00 35.47 181 VAL A O 1
ATOM 1415 N N . ALA A 1 182 ? 1.770 15.336 -7.956 1.00 35.91 182 ALA A N 1
ATOM 1416 C CA . ALA A 1 182 ? 1.316 14.736 -6.717 1.00 35.91 182 ALA A CA 1
ATOM 1417 C C . ALA A 1 182 ? 0.876 13.305 -7.054 1.00 35.91 182 ALA A C 1
ATOM 1419 O O . ALA A 1 182 ? -0.290 13.068 -7.354 1.00 35.91 182 ALA A O 1
ATOM 1420 N N . VAL A 1 183 ? 1.823 12.365 -7.097 1.00 34.31 183 VAL A N 1
ATOM 1421 C CA . VAL A 1 183 ? 1.499 10.942 -7.208 1.00 34.31 183 VAL A CA 1
ATOM 1422 C C . VAL A 1 183 ? 1.137 10.491 -5.803 1.00 34.31 183 VAL A C 1
ATOM 1424 O O . VAL A 1 183 ? 1.987 10.105 -4.999 1.00 34.31 183 VAL A O 1
ATOM 1427 N N . ALA A 1 184 ? -0.144 10.680 -5.495 1.00 32.91 184 ALA A N 1
ATOM 1428 C CA . ALA A 1 184 ? -0.820 9.992 -4.417 1.00 32.91 184 ALA A CA 1
ATOM 1429 C C . ALA A 1 184 ? -0.595 8.488 -4.574 1.00 32.91 184 ALA A C 1
ATOM 1431 O O . ALA A 1 184 ? -0.645 8.002 -5.696 1.00 32.91 184 ALA A O 1
ATOM 1432 N N . GLN A 1 185 ? -0.345 7.850 -3.429 1.00 37.47 185 GLN A N 1
ATOM 1433 C CA . GLN A 1 185 ? -0.498 6.439 -3.084 1.00 37.47 185 GLN A CA 1
ATOM 1434 C C . GLN A 1 185 ? -0.102 5.375 -4.115 1.00 37.47 185 GLN A C 1
ATOM 1436 O O . GLN A 1 185 ? -0.292 5.457 -5.321 1.00 37.47 185 GLN A O 1
ATOM 1441 N N . VAL A 1 186 ? 0.468 4.293 -3.611 1.00 36.66 186 VAL A N 1
ATOM 1442 C CA . VAL A 1 186 ? 0.891 3.190 -4.453 1.00 36.66 186 VAL A CA 1
ATOM 1443 C C . VAL A 1 186 ? -0.346 2.448 -4.982 1.00 36.66 186 VAL A C 1
ATOM 1445 O O . VAL A 1 186 ? -0.798 1.498 -4.361 1.00 36.66 186 VAL A O 1
ATOM 1448 N N . ASP A 1 187 ? -0.889 2.870 -6.129 1.00 39.28 187 ASP A N 1
ATOM 1449 C CA . ASP A 1 187 ? -1.941 2.118 -6.822 1.00 39.28 187 ASP A CA 1
ATOM 1450 C C . ASP A 1 187 ? -1.343 0.788 -7.310 1.00 39.28 187 ASP A C 1
ATOM 1452 O O . ASP A 1 187 ? -0.559 0.739 -8.265 1.00 39.28 187 ASP A O 1
ATOM 1456 N N . TRP A 1 188 ? -1.648 -0.286 -6.579 1.00 40.72 188 TRP A N 1
ATOM 1457 C CA . TRP A 1 188 ? -1.480 -1.690 -6.979 1.00 40.72 188 TRP A CA 1
ATOM 1458 C C . TRP A 1 188 ? -2.832 -2.323 -7.339 1.00 40.72 188 TRP A C 1
ATOM 1460 O O . TRP A 1 188 ? -2.985 -3.541 -7.290 1.00 40.72 188 TRP A O 1
ATOM 1470 N N . GLN A 1 189 ? -3.837 -1.525 -7.705 1.00 32.78 189 GLN A N 1
ATOM 1471 C CA . GLN A 1 189 ? -5.158 -2.049 -8.033 1.00 32.78 189 GLN A CA 1
ATOM 1472 C C . GLN A 1 189 ? -5.226 -2.523 -9.490 1.00 32.78 189 GLN A C 1
ATOM 1474 O O . GLN A 1 189 ? -5.652 -1.814 -10.399 1.00 32.78 189 GLN A O 1
ATOM 1479 N N . VAL A 1 190 ? -4.854 -3.787 -9.707 1.00 31.23 190 VAL A N 1
ATOM 1480 C CA . VAL A 1 190 ? -5.448 -4.578 -10.790 1.00 31.23 190 VAL A CA 1
ATOM 1481 C C . VAL A 1 190 ? -6.800 -5.076 -10.279 1.00 31.23 190 VAL A C 1
ATOM 1483 O O . VAL A 1 190 ? -6.877 -6.085 -9.586 1.00 31.23 190 VAL A O 1
ATOM 1486 N N . GLY A 1 191 ? -7.862 -4.342 -10.619 1.00 32.03 191 GLY A N 1
ATOM 1487 C CA . GLY A 1 191 ? -9.248 -4.780 -10.442 1.00 32.03 191 GLY A CA 1
ATOM 1488 C C . GLY A 1 191 ? -10.011 -4.103 -9.305 1.00 32.03 191 GLY A C 1
ATOM 1489 O O . GLY A 1 191 ? -10.421 -4.765 -8.360 1.00 32.03 191 GLY A O 1
ATOM 1490 N N . SER A 1 192 ? -10.275 -2.802 -9.424 1.00 32.59 192 SER A N 1
ATOM 1491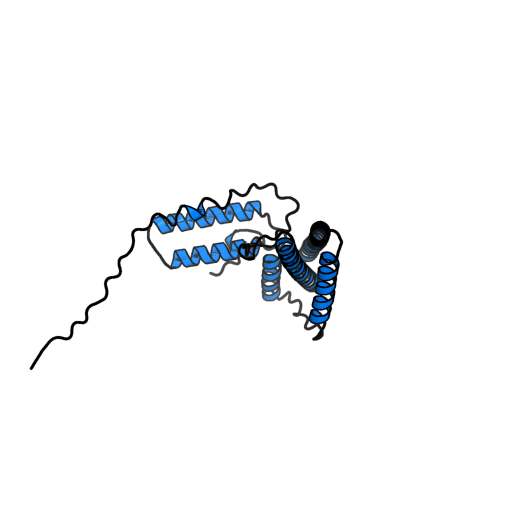 C CA . SER A 1 192 ? -11.431 -2.191 -8.763 1.00 32.59 192 SER A CA 1
ATOM 1492 C C . SER A 1 192 ? -12.086 -1.216 -9.734 1.00 32.59 192 SER A C 1
ATOM 1494 O O . SER A 1 192 ? -11.604 -0.109 -9.961 1.00 32.59 192 SER A O 1
ATOM 1496 N N . ASP A 1 193 ? -13.157 -1.683 -10.374 1.00 28.03 193 ASP A N 1
ATOM 1497 C CA . ASP A 1 193 ? -14.062 -0.881 -11.196 1.00 28.03 193 ASP A CA 1
ATOM 1498 C C . ASP A 1 193 ? -14.893 0.004 -10.248 1.00 28.03 193 ASP A C 1
ATOM 1500 O O . ASP A 1 193 ? -16.043 -0.279 -9.915 1.00 28.03 193 ASP A O 1
ATOM 1504 N N . ALA A 1 194 ? -14.274 1.059 -9.724 1.00 33.28 194 ALA A N 1
ATOM 1505 C CA . ALA A 1 194 ? -14.950 2.081 -8.942 1.00 33.28 194 ALA A CA 1
ATOM 1506 C C . ALA A 1 194 ? -14.513 3.443 -9.478 1.00 33.28 194 ALA A C 1
ATOM 1508 O O . ALA A 1 194 ? -13.462 3.972 -9.125 1.00 33.28 194 ALA A O 1
ATOM 1509 N N . GLY A 1 195 ? -15.325 3.988 -10.387 1.00 29.11 195 GLY A N 1
ATOM 1510 C CA . GLY A 1 195 ? -15.134 5.315 -10.956 1.00 29.11 195 GLY A CA 1
ATOM 1511 C C . GLY A 1 195 ? -14.965 6.370 -9.863 1.00 29.11 195 GLY A C 1
ATOM 1512 O O . GLY A 1 195 ? -15.912 6.717 -9.158 1.00 29.11 195 GLY A O 1
ATOM 1513 N N . LEU A 1 196 ? -13.747 6.891 -9.748 1.00 32.88 196 LEU A N 1
ATOM 1514 C CA . LEU A 1 196 ? -13.434 8.091 -8.984 1.00 32.88 196 LEU A CA 1
ATOM 1515 C C . LEU A 1 196 ? -14.055 9.302 -9.704 1.00 32.88 196 LEU A C 1
ATOM 1517 O O . LEU A 1 196 ? -13.755 9.506 -10.884 1.00 32.88 196 LEU A O 1
ATOM 1521 N N . PRO A 1 197 ? -14.883 10.144 -9.059 1.00 33.97 197 PRO A N 1
ATOM 1522 C CA . PRO A 1 197 ? -15.179 11.453 -9.618 1.00 33.97 197 PRO A CA 1
ATOM 1523 C C . PRO A 1 197 ? -13.940 12.350 -9.500 1.00 33.97 197 PRO A C 1
ATOM 1525 O O . PRO A 1 197 ? -13.257 12.384 -8.474 1.00 33.97 197 PRO A O 1
ATOM 1528 N N . GLY A 1 198 ? -13.649 13.037 -10.604 1.00 27.19 198 GLY A N 1
ATOM 1529 C CA . GLY A 1 198 ? -12.455 13.838 -10.821 1.00 27.19 198 GLY A CA 1
ATOM 1530 C C . GLY A 1 198 ? -12.263 14.982 -9.825 1.00 27.19 198 GLY A C 1
ATOM 1531 O O . GLY A 1 198 ? -13.191 15.579 -9.288 1.00 27.19 198 GLY A O 1
ATOM 1532 N N . ASN A 1 199 ? -10.992 15.305 -9.647 1.00 34.81 199 ASN A N 1
ATOM 1533 C CA . ASN A 1 199 ? -10.380 16.388 -8.881 1.00 34.81 199 ASN A CA 1
ATOM 1534 C C . ASN A 1 199 ? -10.762 17.830 -9.311 1.00 34.81 199 ASN A C 1
ATOM 1536 O O . ASN A 1 199 ? -9.965 18.754 -9.124 1.00 34.81 199 ASN A O 1
ATOM 1540 N N . GLU A 1 200 ? -11.959 18.056 -9.856 1.00 32.09 200 GLU A N 1
ATOM 1541 C CA . GLU A 1 200 ? -12.407 19.378 -10.320 1.00 32.09 200 GLU A CA 1
ATOM 1542 C C . GLU A 1 200 ? -13.202 20.165 -9.259 1.00 32.09 200 GLU A C 1
ATOM 1544 O O . GLU A 1 200 ? -13.134 21.398 -9.243 1.00 32.09 200 GLU A O 1
ATOM 1549 N N . ASP A 1 201 ? -13.830 19.502 -8.281 1.00 36.47 201 ASP A N 1
ATOM 1550 C CA . ASP A 1 201 ? -14.668 20.185 -7.277 1.00 36.47 201 ASP A CA 1
ATOM 1551 C C . ASP A 1 201 ? -13.876 20.925 -6.180 1.00 36.47 201 ASP A C 1
ATOM 1553 O O . ASP A 1 201 ? -14.344 21.921 -5.624 1.00 36.47 201 ASP A O 1
ATOM 1557 N N . CYS A 1 202 ? -12.621 20.545 -5.912 1.00 33.47 202 CYS A N 1
ATOM 1558 C CA . CYS A 1 202 ? -11.806 21.221 -4.891 1.00 33.47 202 CYS A CA 1
ATOM 1559 C C . CYS A 1 202 ? -11.286 22.604 -5.334 1.00 33.47 202 CYS A C 1
ATOM 1561 O O . CYS A 1 202 ? -10.912 23.426 -4.496 1.00 33.47 202 CYS A O 1
ATOM 1563 N N . ARG A 1 203 ? -11.263 22.907 -6.642 1.00 32.94 203 ARG A N 1
ATOM 1564 C CA . ARG A 1 203 ? -10.726 24.181 -7.169 1.00 32.94 203 ARG A CA 1
ATOM 1565 C C . ARG A 1 203 ? -11.758 25.310 -7.232 1.00 32.94 203 ARG A C 1
ATOM 1567 O O . ARG A 1 203 ? -11.373 26.475 -7.351 1.00 32.94 203 ARG A O 1
ATOM 1574 N N . ALA A 1 204 ? -13.050 24.998 -7.134 1.00 30.52 204 ALA A N 1
ATOM 1575 C CA . ALA A 1 204 ? -14.114 26.001 -7.166 1.00 30.52 204 ALA A CA 1
ATOM 1576 C C . ALA A 1 204 ? -14.290 26.738 -5.823 1.00 30.52 204 ALA A C 1
ATOM 1578 O O . ALA A 1 204 ? -14.714 27.893 -5.809 1.00 30.52 204 ALA A O 1
ATOM 1579 N N . MET A 1 205 ? -13.891 26.132 -4.700 1.00 33.59 205 MET A N 1
ATOM 1580 C CA . MET A 1 205 ? -14.231 26.630 -3.359 1.00 33.59 205 MET A CA 1
ATOM 1581 C C . MET A 1 205 ? -13.296 27.736 -2.822 1.00 33.59 205 MET A C 1
ATOM 1583 O O . MET A 1 205 ? -13.639 28.421 -1.864 1.00 33.59 205 MET A O 1
ATOM 1587 N N . ILE A 1 206 ? -12.147 27.987 -3.469 1.00 35.94 206 ILE A N 1
ATOM 1588 C CA . ILE A 1 206 ? -11.170 29.016 -3.042 1.00 35.94 206 ILE A CA 1
ATOM 1589 C C . ILE A 1 206 ? -11.521 30.427 -3.569 1.00 35.94 206 ILE A C 1
ATOM 1591 O O . ILE A 1 206 ? -11.006 31.425 -3.073 1.00 35.94 206 ILE A O 1
ATOM 1595 N N . ARG A 1 207 ? -12.443 30.568 -4.534 1.00 35.12 207 ARG A N 1
ATOM 1596 C CA . ARG A 1 207 ? -12.783 31.875 -5.145 1.00 35.12 207 ARG A CA 1
ATOM 1597 C C . ARG A 1 207 ? -13.898 32.667 -4.440 1.00 35.12 207 ARG A C 1
ATOM 1599 O O . ARG A 1 207 ? -14.356 33.664 -4.989 1.00 35.12 207 ARG A O 1
ATOM 1606 N N . GLY A 1 208 ? -14.322 32.253 -3.244 1.00 32.84 208 GLY A N 1
ATOM 1607 C CA . GLY A 1 208 ? -15.511 32.799 -2.575 1.00 32.84 208 GLY A CA 1
ATOM 1608 C C . GLY A 1 208 ? -15.326 33.395 -1.176 1.00 32.84 208 GLY A C 1
ATOM 1609 O O . GLY A 1 208 ? -16.336 33.632 -0.522 1.00 32.84 208 GLY A O 1
ATOM 1610 N N . GLN A 1 209 ? -14.105 33.628 -0.680 1.00 35.53 209 GLN A N 1
ATOM 1611 C CA . GLN A 1 209 ? -13.925 34.269 0.633 1.00 35.53 209 GLN A CA 1
ATOM 1612 C C . GLN A 1 209 ? -13.724 35.792 0.510 1.00 35.53 209 GLN A C 1
ATOM 1614 O O . GLN A 1 209 ? -12.912 36.231 -0.308 1.00 35.53 209 GLN A O 1
ATOM 1619 N N . PRO A 1 210 ? -14.430 36.618 1.310 1.00 31.19 210 PRO A N 1
ATOM 1620 C CA . PRO A 1 210 ? -14.207 38.057 1.348 1.00 31.19 210 PRO A CA 1
ATOM 1621 C C . PRO A 1 210 ? -12.879 38.373 2.049 1.00 31.19 210 PRO A C 1
ATOM 1623 O O . PRO A 1 210 ? -12.600 37.880 3.141 1.00 31.19 210 PRO A O 1
ATOM 1626 N N . SER A 1 211 ? -12.066 39.217 1.415 1.00 33.09 211 SER A N 1
ATOM 1627 C CA . SER A 1 211 ? -10.774 39.684 1.918 1.00 33.09 211 SER A CA 1
ATOM 1628 C C . SER A 1 211 ? -10.893 40.281 3.326 1.00 33.09 211 SER A C 1
ATOM 1630 O O . SER A 1 211 ? -11.439 41.372 3.503 1.00 33.09 211 SER A O 1
ATOM 1632 N N . ILE A 1 212 ? -10.339 39.599 4.331 1.00 33.56 212 ILE A N 1
ATOM 1633 C CA . ILE A 1 212 ? -10.142 40.167 5.668 1.00 33.56 212 ILE A CA 1
ATOM 1634 C C . ILE A 1 212 ? -9.011 41.195 5.565 1.00 33.56 212 ILE A C 1
ATOM 1636 O O . ILE A 1 212 ? -7.834 40.860 5.453 1.00 33.56 212 ILE A O 1
ATOM 1640 N N . ASN A 1 213 ? -9.391 42.471 5.557 1.00 30.91 213 ASN A N 1
ATOM 1641 C CA . ASN A 1 213 ? -8.480 43.606 5.544 1.00 30.91 213 ASN A CA 1
ATOM 1642 C C . ASN A 1 213 ? -7.908 43.805 6.959 1.00 30.91 213 ASN A C 1
ATOM 1644 O O . ASN A 1 213 ? -8.591 44.316 7.849 1.00 30.91 213 ASN A O 1
ATOM 1648 N N . ILE A 1 214 ? -6.670 43.366 7.190 1.00 32.56 214 ILE A N 1
ATOM 1649 C CA . ILE A 1 214 ? -5.964 43.588 8.458 1.00 32.56 214 ILE A CA 1
ATOM 1650 C C . ILE A 1 214 ? -5.388 45.009 8.438 1.00 32.56 214 ILE A C 1
ATOM 1652 O O . ILE A 1 214 ? -4.362 45.274 7.814 1.00 32.56 214 ILE A O 1
ATOM 1656 N N . ALA A 1 215 ? -6.056 45.935 9.128 1.00 33.34 215 ALA A N 1
ATOM 1657 C CA . ALA A 1 215 ? -5.545 47.282 9.368 1.00 33.34 215 ALA A CA 1
ATOM 1658 C C . ALA A 1 215 ? -4.398 47.264 10.408 1.00 33.34 215 ALA A C 1
ATOM 1660 O O . ALA A 1 215 ? -4.501 46.567 11.423 1.00 33.34 215 ALA A O 1
ATOM 1661 N N . PRO A 1 216 ? -3.318 48.047 10.219 1.00 34.38 216 PRO A N 1
ATOM 1662 C CA . PRO A 1 216 ? -2.213 48.105 11.168 1.00 34.38 216 PRO A CA 1
ATOM 1663 C C . PRO A 1 216 ? -2.601 48.884 12.434 1.00 34.38 216 PRO A C 1
ATOM 1665 O O . PRO A 1 216 ? -3.115 50.003 12.389 1.00 34.38 216 PRO A O 1
ATOM 1668 N N . LYS A 1 217 ? -2.331 48.273 13.589 1.00 37.78 217 LYS A N 1
ATOM 1669 C CA . LYS A 1 217 ? -2.608 48.797 14.931 1.00 37.78 217 LYS A CA 1
ATOM 1670 C C . LYS A 1 217 ? -1.700 50.005 15.218 1.00 37.78 217 LYS A C 1
ATOM 1672 O O . LYS A 1 217 ? -0.523 49.842 15.522 1.00 37.78 217 LYS A O 1
ATOM 1677 N N . ALA A 1 218 ? -2.248 51.216 15.117 1.00 38.44 218 ALA A N 1
ATOM 1678 C CA . ALA A 1 218 ? -1.584 52.449 15.534 1.00 38.44 218 ALA A CA 1
ATOM 1679 C C . ALA A 1 218 ? -1.349 52.454 17.057 1.00 38.44 218 ALA A C 1
ATOM 1681 O O . ALA A 1 218 ? -2.267 52.208 17.846 1.00 38.44 218 ALA A O 1
ATOM 1682 N N . GLY A 1 219 ? -0.105 52.724 17.458 1.00 37.81 219 GLY A N 1
ATOM 1683 C CA . GLY A 1 219 ? 0.315 52.836 18.850 1.00 37.81 219 GLY A CA 1
ATOM 1684 C C . GLY A 1 219 ? -0.365 54.002 19.567 1.00 37.81 219 GLY A C 1
ATOM 1685 O O . GLY A 1 219 ? -0.416 55.119 19.059 1.00 37.81 219 GLY A O 1
ATOM 1686 N N . ARG A 1 220 ? -0.866 53.739 20.777 1.00 36.09 220 ARG A N 1
ATOM 1687 C CA . ARG A 1 220 ? -1.236 54.772 21.750 1.00 36.09 220 ARG A CA 1
ATOM 1688 C C . ARG A 1 220 ? -0.132 54.856 22.798 1.00 36.09 220 ARG A C 1
ATOM 1690 O O . ARG A 1 220 ? -0.066 54.012 23.684 1.00 36.09 220 ARG A O 1
ATOM 1697 N N . GLY A 1 221 ? 0.716 55.872 22.684 1.00 37.06 221 GLY A N 1
ATOM 1698 C CA . GLY A 1 221 ? 1.474 56.432 23.800 1.00 37.06 221 GLY A CA 1
ATOM 1699 C C . GLY A 1 221 ? 0.865 57.793 24.119 1.00 37.06 221 GLY A C 1
ATOM 1700 O O . GLY A 1 221 ? 0.890 58.680 23.270 1.00 37.06 221 GLY A O 1
ATOM 1701 N N . ASN A 1 222 ? 0.237 57.914 25.287 1.00 39.84 222 ASN A N 1
ATOM 1702 C CA . ASN A 1 222 ? -0.387 59.146 25.767 1.00 39.84 222 ASN A CA 1
ATOM 1703 C C . ASN A 1 222 ? 0.655 60.077 26.409 1.00 39.84 222 ASN A C 1
ATOM 1705 O O . ASN A 1 222 ? 1.699 59.633 26.882 1.00 39.84 222 ASN A O 1
ATOM 1709 N N . ALA A 1 223 ? 0.327 61.364 26.397 1.00 40.62 223 ALA A N 1
ATOM 1710 C CA . ALA A 1 223 ? 1.185 62.509 26.664 1.00 40.62 223 ALA A CA 1
ATOM 1711 C C . ALA A 1 223 ? 1.395 62.867 28.155 1.00 40.62 223 ALA A C 1
ATOM 1713 O O . ALA A 1 223 ? 0.523 62.642 28.988 1.00 40.62 223 ALA A O 1
ATOM 1714 N N . SER A 1 224 ? 2.540 63.520 28.395 1.00 40.69 224 SER A N 1
ATOM 1715 C CA . SER A 1 224 ? 2.787 64.716 29.229 1.00 40.69 224 SER A CA 1
ATOM 1716 C C . SER A 1 224 ? 2.375 64.776 30.709 1.00 40.69 224 SER A C 1
ATOM 1718 O O . SER A 1 224 ? 1.218 65.047 31.022 1.00 40.69 224 SER A O 1
ATOM 1720 N N . HIS A 1 225 ? 3.387 64.821 31.583 1.00 37.12 225 HIS A N 1
ATOM 1721 C CA . HIS A 1 225 ? 3.703 65.976 32.446 1.00 37.12 225 HIS A CA 1
ATOM 1722 C C . HIS A 1 225 ? 5.209 66.022 32.719 1.00 37.12 225 HIS A C 1
ATOM 1724 O O . HIS A 1 225 ? 5.808 64.928 32.819 1.00 37.12 225 HIS A O 1
#